Protein AF-A0A948B0Z5-F1 (afdb_monomer_lite)

Foldseek 3Di:
DDDDDDDDDDDDDDDDDDDDDDDDDDPDPPPPVVVVVVVCVVVVVVVVVVVVVVVVVVVVVVPDPDDDDDPPDPPDDDDDDDDDDPDDDDDDDDDDDDDDDDDDDDPPPPPDDPDPLQVQLVVLLVVLVVLVVVCVVPVPDLVSLVSSLVSLVSSLVSLVVCVVVDDPVPVSVVVNVVSVVSNVVSVVSNVDDPPVVVVPPPDDD

Radius of gyration: 39.95 Å; chains: 1; bounding box: 114×104×91 Å

Structure (mmCIF, N/CA/C/O backbone):
data_AF-A0A948B0Z5-F1
#
_entry.id   AF-A0A948B0Z5-F1
#
loop_
_atom_site.group_PDB
_atom_site.id
_atom_site.type_symbol
_atom_site.label_atom_id
_atom_site.label_alt_id
_atom_site.label_comp_id
_atom_site.label_asym_id
_atom_site.label_entity_id
_atom_site.label_seq_id
_atom_site.pdbx_PDB_ins_code
_atom_site.Cartn_x
_atom_site.Cartn_y
_atom_site.Cartn_z
_atom_site.occupancy
_atom_site.B_iso_or_equiv
_atom_site.auth_seq_id
_atom_site.auth_comp_id
_atom_site.auth_asym_id
_atom_site.auth_atom_id
_atom_site.pdbx_PDB_model_num
ATOM 1 N N . ARG A 1 1 ? -67.296 -59.999 51.168 1.00 43.38 1 ARG A N 1
ATOM 2 C CA . ARG A 1 1 ? -67.296 -60.049 49.680 1.00 43.38 1 ARG A CA 1
ATOM 3 C C . ARG A 1 1 ? -68.763 -60.090 49.253 1.00 43.38 1 ARG A C 1
ATOM 5 O O . ARG A 1 1 ? -69.439 -60.954 49.769 1.00 43.38 1 ARG A O 1
ATOM 12 N N . GLY A 1 2 ? -69.365 -59.225 48.447 1.00 50.41 2 GLY A N 1
ATOM 13 C CA . GLY A 1 2 ? -68.955 -58.037 47.707 1.00 50.41 2 GLY A CA 1
ATOM 14 C C . GLY A 1 2 ? -70.216 -57.197 47.413 1.00 50.41 2 GLY A C 1
ATOM 15 O O . GLY A 1 2 ? -71.333 -57.691 47.531 1.00 50.41 2 GLY A O 1
ATOM 16 N N . ARG A 1 3 ? -70.001 -55.910 47.129 1.00 41.66 3 ARG A N 1
ATOM 17 C CA . ARG A 1 3 ? -70.996 -54.844 46.913 1.00 41.66 3 ARG A CA 1
ATOM 18 C C . ARG A 1 3 ? -71.875 -55.057 45.665 1.00 41.66 3 ARG A C 1
ATOM 20 O O . ARG A 1 3 ? -71.429 -55.641 44.686 1.00 41.66 3 ARG A O 1
ATOM 27 N N . ALA A 1 4 ? -73.082 -54.488 45.734 1.00 51.12 4 ALA A N 1
ATOM 28 C CA . ALA A 1 4 ? -74.124 -54.376 44.705 1.00 51.12 4 ALA A CA 1
ATOM 29 C C . ALA A 1 4 ? -73.720 -53.594 43.436 1.00 51.12 4 ALA A C 1
ATOM 31 O O . ALA A 1 4 ? -72.755 -52.828 43.474 1.00 51.12 4 ALA A O 1
ATOM 32 N N . PRO A 1 5 ? -74.556 -53.632 42.380 1.00 62.19 5 PRO A N 1
ATOM 33 C CA . PRO A 1 5 ? -74.679 -52.523 41.444 1.00 62.19 5 PRO A CA 1
ATOM 34 C C . PRO A 1 5 ? -76.000 -51.749 41.612 1.00 62.19 5 PRO A C 1
ATOM 36 O O . PRO A 1 5 ? -77.102 -52.280 41.507 1.00 62.19 5 PRO A O 1
ATOM 39 N N . ILE A 1 6 ? -75.829 -50.450 41.853 1.00 57.06 6 ILE A N 1
ATOM 40 C CA . ILE A 1 6 ? -76.829 -49.380 41.833 1.00 57.06 6 ILE A CA 1
ATOM 41 C C . ILE A 1 6 ? -77.129 -49.026 40.369 1.00 57.06 6 ILE A C 1
ATOM 43 O O . ILE A 1 6 ? -76.210 -48.752 39.595 1.00 57.06 6 ILE A O 1
ATOM 47 N N . VAL A 1 7 ? -78.410 -49.004 39.998 1.00 59.16 7 VAL A N 1
ATOM 48 C CA . VAL A 1 7 ? -78.892 -48.608 38.666 1.00 59.16 7 VAL A CA 1
ATOM 49 C C . VAL A 1 7 ? -78.919 -47.076 38.565 1.00 59.16 7 VAL A C 1
ATOM 51 O O . VAL A 1 7 ? -79.548 -46.399 39.375 1.00 59.16 7 VAL A O 1
ATOM 54 N N . LYS A 1 8 ? -78.205 -46.521 37.576 1.00 52.78 8 LYS A N 1
ATOM 55 C CA . LYS A 1 8 ? -78.142 -45.082 37.258 1.00 52.78 8 LYS A CA 1
ATOM 56 C C . LYS A 1 8 ? -79.355 -44.655 36.423 1.00 52.78 8 LYS A C 1
ATOM 58 O O . LYS A 1 8 ? -79.566 -45.195 35.343 1.00 52.78 8 LYS A O 1
ATOM 63 N N . ALA A 1 9 ? -80.075 -43.629 36.878 1.00 62.06 9 ALA A N 1
ATOM 64 C CA . ALA A 1 9 ? -81.058 -42.893 36.081 1.00 62.06 9 ALA A CA 1
ATOM 65 C C . ALA A 1 9 ? -80.381 -41.786 35.232 1.00 62.06 9 ALA A C 1
ATOM 67 O O . ALA A 1 9 ? -79.357 -41.235 35.658 1.00 62.06 9 ALA A O 1
ATOM 68 N N . PRO A 1 10 ? -80.911 -41.449 34.041 1.00 61.06 10 PRO A N 1
ATOM 69 C CA . PRO A 1 10 ? -80.277 -40.508 33.120 1.00 61.06 10 PRO A CA 1
ATOM 70 C C . PRO A 1 10 ? -80.496 -39.033 33.501 1.00 61.06 10 PRO A C 1
ATOM 72 O O . PRO A 1 10 ? -81.602 -38.588 33.795 1.00 61.06 10 PRO A O 1
ATOM 75 N N . ARG A 1 11 ? -79.392 -38.275 33.457 1.00 51.31 11 ARG A N 1
ATOM 76 C CA . ARG A 1 11 ? -79.294 -36.814 33.603 1.00 51.31 11 ARG A CA 1
ATOM 77 C C . ARG A 1 11 ? -79.931 -36.098 32.411 1.00 51.31 11 ARG A C 1
ATOM 79 O O . ARG A 1 11 ? -79.540 -36.358 31.278 1.00 51.31 11 ARG A O 1
ATOM 86 N N . ILE A 1 12 ? -80.759 -35.093 32.683 1.00 44.91 12 ILE A N 1
ATOM 87 C CA . ILE A 1 12 ? -81.061 -34.010 31.741 1.00 44.91 12 ILE A CA 1
ATOM 88 C C . ILE A 1 12 ? -80.620 -32.715 32.423 1.00 44.91 12 ILE A C 1
ATOM 90 O O . ILE A 1 12 ? -81.182 -32.316 33.440 1.00 44.91 12 ILE A O 1
ATOM 94 N N . LEU A 1 13 ? -79.542 -32.117 31.913 1.00 51.75 13 LEU A N 1
ATOM 95 C CA . LEU A 1 13 ? -78.941 -30.891 32.433 1.00 51.75 13 LEU A CA 1
ATOM 96 C C . LEU A 1 13 ? -79.190 -29.778 31.413 1.00 51.75 13 LEU A C 1
ATOM 98 O O . LEU A 1 13 ? -78.736 -29.845 30.275 1.00 51.75 13 LEU A O 1
ATOM 102 N N . VAL A 1 14 ? -79.968 -28.793 31.849 1.00 48.38 14 VAL A N 1
ATOM 103 C CA . VAL A 1 14 ? -80.388 -27.603 31.108 1.00 48.38 14 VAL A CA 1
ATOM 104 C C . VAL A 1 14 ? -79.162 -26.769 30.724 1.00 48.38 14 VAL A C 1
ATOM 106 O O . VAL A 1 14 ? -78.431 -26.292 31.593 1.00 48.38 14 VAL A O 1
ATOM 109 N N . SER A 1 15 ? -78.930 -26.582 29.424 1.00 46.06 15 SER A N 1
ATOM 110 C CA . SER A 1 15 ? -77.891 -25.689 28.904 1.00 46.06 15 SER A CA 1
ATOM 111 C C . SER A 1 15 ? -78.347 -24.232 29.001 1.00 46.06 15 SER A C 1
ATOM 113 O O . SER A 1 15 ? -79.327 -23.828 28.380 1.00 46.06 15 SER A O 1
ATOM 115 N N . ARG A 1 16 ? -77.621 -23.433 29.787 1.00 50.19 16 ARG A N 1
ATOM 116 C CA . ARG A 1 16 ? -77.780 -21.978 29.896 1.00 50.19 16 ARG A CA 1
ATOM 117 C C . ARG A 1 16 ? -76.878 -21.304 28.847 1.00 50.19 16 ARG A C 1
ATOM 119 O O . ARG A 1 16 ? -75.685 -21.606 28.844 1.00 50.19 16 ARG A O 1
ATOM 126 N N . PRO A 1 17 ? -77.378 -20.413 27.973 1.00 57.47 17 PRO A N 1
ATOM 127 C CA . PRO A 1 17 ? -76.521 -19.704 27.027 1.00 57.47 17 PRO A CA 1
ATOM 128 C C . PRO A 1 17 ? -75.729 -18.599 27.741 1.00 57.47 17 PRO A C 1
ATOM 130 O O . PRO A 1 17 ? -76.299 -17.757 28.437 1.00 57.47 17 PRO A O 1
ATOM 133 N N . ALA A 1 18 ? -74.405 -18.621 27.578 1.00 54.91 18 ALA A N 1
ATOM 134 C CA . ALA A 1 18 ? -73.510 -17.553 28.001 1.00 54.91 18 ALA A CA 1
ATOM 135 C C . ALA A 1 18 ? -73.513 -16.421 26.958 1.00 54.91 18 ALA A C 1
ATOM 137 O O . ALA A 1 18 ? -73.449 -16.662 25.754 1.00 54.91 18 ALA A O 1
ATOM 138 N N . THR A 1 19 ? -73.597 -15.187 27.443 1.00 57.22 19 THR A N 1
ATOM 139 C CA . THR A 1 19 ? -73.499 -13.928 26.691 1.00 57.22 19 THR A CA 1
ATOM 140 C C . THR A 1 19 ? -72.197 -13.818 25.881 1.00 57.22 19 THR A C 1
ATOM 142 O O . THR A 1 19 ? -71.145 -14.210 26.392 1.00 57.22 19 THR A O 1
ATOM 145 N N . PRO A 1 20 ? -72.215 -13.229 24.668 1.00 58.97 20 PRO A N 1
ATOM 146 C CA . PRO A 1 20 ? -71.004 -13.026 23.882 1.00 58.97 20 PRO A CA 1
ATOM 147 C C . PRO A 1 20 ? -70.121 -11.933 24.502 1.00 58.97 20 PRO A C 1
ATOM 149 O O . PRO A 1 20 ? -70.550 -10.799 24.717 1.00 58.97 20 PRO A O 1
ATOM 152 N N . PHE A 1 21 ? -68.867 -12.288 24.776 1.00 49.94 21 PHE A N 1
ATOM 153 C CA . PHE A 1 21 ? -67.804 -11.350 25.123 1.00 49.94 21 PHE A CA 1
ATOM 154 C C . PHE A 1 21 ? -67.502 -10.446 23.921 1.00 49.94 21 PHE A C 1
ATOM 156 O O . PHE A 1 21 ? -67.077 -10.911 22.865 1.00 49.94 21 PHE A O 1
ATOM 163 N N . SER A 1 22 ? -67.699 -9.142 24.104 1.00 56.59 22 SER A N 1
ATOM 164 C CA . SER A 1 22 ? -67.228 -8.106 23.187 1.00 56.59 22 SER A CA 1
ATOM 165 C C . SER A 1 22 ? -65.705 -7.992 23.306 1.00 56.59 22 SER A C 1
ATOM 167 O O . SER A 1 22 ? -65.181 -7.499 24.306 1.00 56.59 22 SER A O 1
ATOM 169 N N . VAL A 1 23 ? -64.983 -8.503 22.307 1.00 56.84 23 VAL A N 1
ATOM 170 C CA . VAL A 1 23 ? -63.524 -8.375 22.205 1.00 56.84 23 VAL A CA 1
ATOM 171 C C . VAL A 1 23 ? -63.205 -7.049 21.521 1.00 56.84 23 VAL A C 1
ATOM 173 O O . VAL A 1 23 ? -63.492 -6.847 20.344 1.00 56.84 23 VAL A O 1
ATOM 176 N N . ARG A 1 24 ? -62.599 -6.130 22.275 1.00 52.28 24 ARG A N 1
ATOM 177 C CA . ARG A 1 24 ? -62.071 -4.857 21.771 1.00 52.28 24 ARG A CA 1
ATOM 178 C C . ARG A 1 24 ? -60.861 -5.146 20.862 1.00 52.28 24 ARG A C 1
ATOM 180 O O . ARG A 1 24 ? -59.951 -5.845 21.316 1.00 52.28 24 ARG A O 1
ATOM 187 N N . PRO A 1 25 ? -60.795 -4.631 19.621 1.00 53.62 25 PRO A N 1
ATOM 188 C CA . PRO A 1 25 ? -59.623 -4.824 18.776 1.00 53.62 25 PRO A CA 1
ATOM 189 C C . PRO A 1 25 ? -58.416 -4.097 19.384 1.00 53.62 25 PRO A C 1
ATOM 191 O O . PRO A 1 25 ? -58.447 -2.896 19.654 1.00 53.62 25 PRO A O 1
ATOM 194 N N . ARG A 1 26 ? -57.354 -4.865 19.632 1.00 52.50 26 ARG A N 1
ATOM 195 C CA . ARG A 1 26 ? -56.040 -4.397 20.079 1.00 52.50 26 ARG A CA 1
ATOM 196 C C . ARG A 1 26 ? -55.357 -3.697 18.893 1.00 52.50 26 ARG A C 1
ATOM 198 O O . ARG A 1 26 ? -55.238 -4.336 17.848 1.00 52.50 26 ARG A O 1
ATOM 205 N N . PRO A 1 27 ? -54.915 -2.430 18.999 1.00 53.25 27 PRO A N 1
ATOM 206 C CA . PRO A 1 27 ? -54.185 -1.790 17.911 1.00 53.25 27 PRO A CA 1
ATOM 207 C C . PRO A 1 27 ? -52.856 -2.521 17.694 1.00 53.25 27 PRO A C 1
ATOM 209 O O . PRO A 1 27 ? -52.086 -2.748 18.629 1.00 53.25 27 PRO A O 1
ATOM 212 N N . ALA A 1 28 ? -52.647 -2.949 16.452 1.00 50.81 28 ALA A N 1
ATOM 213 C CA . ALA A 1 28 ? -51.485 -3.694 16.008 1.00 50.81 28 ALA A CA 1
ATOM 214 C C . ALA A 1 28 ? -50.223 -2.824 16.084 1.00 50.81 28 ALA A C 1
ATOM 216 O O . ALA A 1 28 ? -50.128 -1.779 15.443 1.00 50.81 28 ALA A O 1
ATOM 217 N N . ALA A 1 29 ? -49.237 -3.300 16.840 1.00 51.84 29 ALA A N 1
ATOM 218 C CA . ALA A 1 29 ? -47.870 -2.792 16.890 1.00 51.84 29 ALA A CA 1
ATOM 219 C C . ALA A 1 29 ? -47.098 -3.165 15.605 1.00 51.84 29 ALA A C 1
ATOM 221 O O . ALA A 1 29 ? -46.117 -3.899 15.645 1.00 51.84 29 ALA A O 1
ATOM 222 N N . ALA A 1 30 ? -47.583 -2.710 14.447 1.00 51.53 30 ALA A N 1
ATOM 223 C CA . ALA A 1 30 ? -47.036 -3.041 13.127 1.00 51.53 30 ALA A CA 1
ATOM 224 C C . ALA A 1 30 ? -46.419 -1.827 12.402 1.00 51.53 30 ALA A C 1
ATOM 226 O O . ALA A 1 30 ? -46.273 -1.846 11.185 1.00 51.53 30 ALA A O 1
ATOM 227 N N . SER A 1 31 ? -46.069 -0.754 13.120 1.00 54.62 31 SER A N 1
ATOM 228 C CA . SER A 1 31 ? -45.596 0.501 12.507 1.00 54.62 31 SER A CA 1
ATOM 229 C C . SER A 1 31 ? -44.149 0.886 12.823 1.00 54.62 31 SER A C 1
ATOM 231 O O . SER A 1 31 ? -43.668 1.881 12.285 1.00 54.62 31 SER A O 1
ATOM 233 N N . GLU A 1 32 ? -43.430 0.143 13.666 1.00 50.78 32 GLU A N 1
ATOM 234 C CA . GLU A 1 32 ? -42.054 0.527 14.030 1.00 50.78 32 GLU A CA 1
ATOM 235 C C . GLU A 1 32 ? -41.003 0.040 13.028 1.00 50.78 32 GLU A C 1
ATOM 237 O O . GLU A 1 32 ? -40.051 0.766 12.738 1.00 50.78 32 GLU A O 1
ATOM 242 N N . LEU A 1 33 ? -41.217 -1.119 12.394 1.00 53.06 33 LEU A N 1
ATOM 243 C CA . LEU A 1 33 ? -40.265 -1.648 11.413 1.00 53.06 33 LEU A CA 1
ATOM 244 C C . LEU A 1 33 ? -40.172 -0.754 10.162 1.00 53.06 33 LEU A C 1
ATOM 246 O O . LEU A 1 33 ? -39.083 -0.500 9.658 1.00 53.06 33 LEU A O 1
ATOM 250 N N . GLY A 1 34 ? -41.302 -0.210 9.693 1.00 49.28 34 GLY A N 1
ATOM 251 C CA . GLY A 1 34 ? -41.336 0.668 8.515 1.00 49.28 34 GLY A CA 1
ATOM 252 C C . GLY A 1 34 ? -40.629 2.013 8.723 1.00 49.28 34 GLY A C 1
ATOM 253 O O . GLY A 1 34 ? -40.029 2.547 7.791 1.00 49.28 34 GLY A O 1
ATOM 254 N N . ARG A 1 35 ? -40.629 2.545 9.954 1.00 53.81 35 ARG A N 1
ATOM 255 C CA . ARG A 1 35 ? -39.911 3.787 10.287 1.00 53.81 35 ARG A CA 1
ATOM 256 C C . ARG A 1 35 ? -38.400 3.581 10.334 1.00 53.81 35 ARG A C 1
ATOM 258 O O . ARG A 1 35 ? -37.678 4.428 9.809 1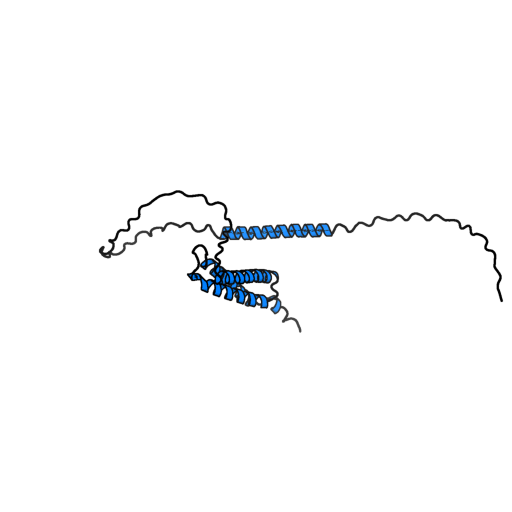.00 53.81 35 ARG A O 1
ATOM 265 N N . ALA A 1 36 ? -37.931 2.452 10.867 1.00 54.22 36 ALA A N 1
ATOM 266 C CA . ALA A 1 36 ? -36.506 2.132 10.904 1.00 54.22 36 ALA A CA 1
ATOM 267 C C . ALA A 1 36 ? -35.906 2.049 9.489 1.00 54.22 36 ALA A C 1
ATOM 269 O O . ALA A 1 36 ? -34.918 2.722 9.208 1.00 54.22 36 ALA A O 1
ATOM 270 N N . PHE A 1 37 ? -36.550 1.333 8.559 1.00 54.47 37 PHE A N 1
ATOM 271 C CA . PHE A 1 37 ? -36.064 1.247 7.173 1.00 54.47 37 PHE A CA 1
ATOM 272 C C . PHE A 1 37 ? -36.052 2.604 6.453 1.00 54.47 37 PHE A C 1
ATOM 274 O O . PHE A 1 37 ? -35.121 2.887 5.700 1.00 54.47 37 PHE A O 1
ATOM 281 N N . SER A 1 38 ? -37.027 3.481 6.723 1.00 58.19 38 SER A N 1
ATOM 282 C CA . SER A 1 38 ? -37.042 4.829 6.136 1.00 58.19 38 SER A CA 1
ATOM 283 C C . SER A 1 38 ? -35.893 5.711 6.642 1.00 58.19 38 SER A C 1
ATOM 285 O O . SER A 1 38 ? -35.275 6.424 5.854 1.00 58.19 38 SER A O 1
ATOM 287 N N . ALA A 1 39 ? -35.543 5.610 7.929 1.00 60.44 39 ALA A N 1
ATOM 288 C CA . ALA A 1 39 ? -34.434 6.358 8.513 1.00 60.44 39 ALA A CA 1
ATOM 289 C C . ALA A 1 39 ? -33.078 5.900 7.948 1.00 60.44 39 ALA A C 1
ATOM 291 O O . ALA A 1 39 ? -32.232 6.739 7.642 1.00 60.44 39 ALA A O 1
ATOM 292 N N . PHE A 1 40 ? -32.893 4.592 7.728 1.00 61.69 40 PHE A N 1
ATOM 293 C CA . PHE A 1 40 ? -31.675 4.058 7.107 1.00 61.69 40 PHE A CA 1
ATOM 294 C C . PHE A 1 40 ? -31.526 4.469 5.638 1.00 61.69 40 PHE A C 1
ATOM 296 O O . PHE A 1 40 ? -30.417 4.780 5.210 1.00 61.69 40 PHE A O 1
ATOM 303 N N . LEU A 1 41 ? -32.621 4.538 4.872 1.00 71.50 41 LEU A N 1
ATOM 304 C CA . LEU A 1 41 ? -32.573 5.023 3.488 1.00 71.50 41 LEU A CA 1
ATOM 305 C C . LEU A 1 41 ? -32.231 6.517 3.409 1.00 71.50 41 LEU A C 1
ATOM 307 O O . LEU A 1 41 ? -31.421 6.915 2.571 1.00 71.50 41 LEU A O 1
ATOM 311 N N . ILE A 1 42 ? -32.792 7.341 4.298 1.00 71.69 42 ILE A N 1
ATOM 312 C CA . ILE A 1 42 ? -32.490 8.780 4.353 1.00 71.69 42 ILE A CA 1
ATOM 313 C C . ILE A 1 42 ? -31.038 9.016 4.794 1.00 71.69 42 ILE A C 1
ATOM 315 O O . ILE A 1 42 ? -30.327 9.813 4.186 1.00 71.69 42 ILE A O 1
ATOM 319 N N . LEU A 1 43 ? -30.552 8.292 5.805 1.00 77.50 43 LEU A N 1
ATOM 320 C CA . LEU A 1 43 ? -29.167 8.432 6.258 1.00 77.50 43 LEU A CA 1
ATOM 321 C C . LEU A 1 43 ? -28.167 7.909 5.214 1.00 77.50 43 LEU A C 1
ATOM 323 O O . LEU A 1 43 ? -27.148 8.552 4.957 1.00 77.50 43 LEU A O 1
ATOM 327 N N . GLY A 1 44 ? -28.475 6.788 4.557 1.00 74.62 44 GLY A N 1
ATOM 328 C CA . GLY A 1 44 ? -27.655 6.233 3.479 1.00 74.62 44 GLY A CA 1
ATOM 329 C C . GLY A 1 44 ? -27.552 7.174 2.277 1.00 74.62 44 GLY A C 1
ATOM 330 O O . GLY A 1 44 ? -26.454 7.419 1.779 1.00 74.62 44 GLY A O 1
ATOM 331 N N . THR A 1 45 ? -28.668 7.775 1.854 1.00 79.06 45 THR A N 1
ATOM 332 C CA . THR A 1 45 ? -28.673 8.756 0.754 1.00 79.06 45 THR A CA 1
AT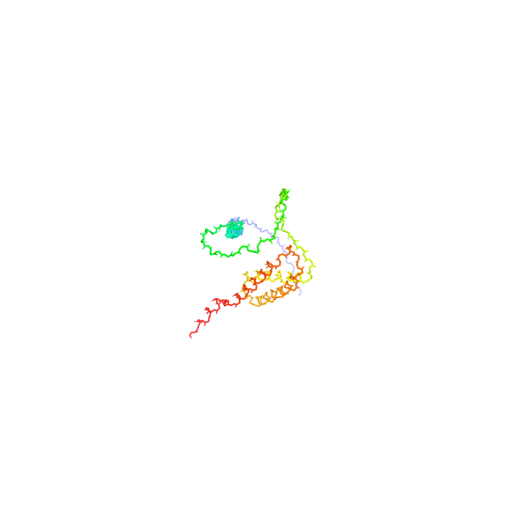OM 333 C C . THR A 1 45 ? -27.931 10.041 1.109 1.00 79.06 45 THR A C 1
ATOM 335 O O . THR A 1 45 ? -27.149 10.524 0.292 1.00 79.06 45 THR A O 1
ATOM 338 N N . LEU A 1 46 ? -28.079 10.562 2.331 1.00 80.00 46 LEU A N 1
ATOM 339 C CA . LEU A 1 46 ? -27.307 11.726 2.783 1.00 80.00 46 LEU A CA 1
ATOM 340 C C . LEU A 1 46 ? -25.799 11.447 2.813 1.00 80.00 46 LEU A C 1
ATOM 342 O O . LEU A 1 46 ? -25.007 12.297 2.410 1.00 80.00 46 LEU A O 1
ATOM 346 N N . THR A 1 47 ? -25.397 10.243 3.225 1.00 81.00 47 THR A N 1
ATOM 347 C CA . THR A 1 47 ? -23.981 9.845 3.269 1.00 81.00 47 THR A CA 1
ATOM 348 C C . THR A 1 47 ? -23.402 9.697 1.862 1.00 81.00 47 THR A C 1
ATOM 350 O O . THR A 1 47 ? -22.303 10.179 1.593 1.00 81.00 47 THR A O 1
ATOM 353 N N . ALA A 1 48 ? -24.162 9.106 0.934 1.00 82.50 48 ALA A N 1
ATOM 354 C CA . ALA A 1 48 ? -23.768 9.001 -0.470 1.00 82.50 48 ALA A CA 1
ATOM 355 C C . ALA A 1 48 ? -23.619 10.382 -1.134 1.00 82.50 48 ALA A C 1
ATOM 357 O O . ALA A 1 48 ? -22.653 10.610 -1.861 1.00 82.50 48 ALA A O 1
ATOM 358 N N . LEU A 1 49 ? -24.522 11.327 -0.844 1.00 85.56 49 LEU A N 1
ATOM 359 C CA . LEU A 1 49 ? -24.429 12.704 -1.340 1.00 85.56 49 LEU A CA 1
ATOM 360 C C . LEU A 1 49 ? -23.239 13.459 -0.738 1.00 85.56 49 LEU A C 1
ATOM 362 O O . LEU A 1 49 ? -22.535 14.156 -1.465 1.00 85.56 49 LEU A O 1
ATOM 366 N N . ALA A 1 50 ? -22.974 13.294 0.560 1.00 84.12 50 ALA A N 1
ATOM 367 C CA . ALA A 1 50 ? -21.801 13.882 1.203 1.00 84.12 50 ALA A CA 1
ATOM 368 C C . ALA A 1 50 ? -20.500 13.335 0.595 1.00 84.12 50 ALA A C 1
ATOM 370 O O . ALA A 1 50 ? -19.597 14.105 0.272 1.00 84.12 50 ALA A O 1
ATOM 371 N N . TYR A 1 51 ? -20.427 12.022 0.362 1.00 86.19 51 TYR A N 1
ATOM 372 C CA . TYR A 1 51 ? -19.269 11.387 -0.265 1.00 86.19 51 TYR A CA 1
ATOM 373 C C . TYR A 1 51 ? -19.074 11.847 -1.716 1.00 86.19 51 TYR A C 1
ATOM 375 O O . TYR A 1 51 ? -17.967 12.226 -2.098 1.00 86.19 51 TYR A O 1
ATOM 383 N N . ALA A 1 52 ? -20.149 11.906 -2.509 1.00 77.50 52 ALA A N 1
ATOM 384 C CA . ALA A 1 52 ? -20.109 12.427 -3.874 1.00 77.50 52 ALA A CA 1
ATOM 385 C C . ALA A 1 52 ? -19.688 13.906 -3.913 1.00 77.50 52 ALA A C 1
ATOM 387 O O . ALA A 1 52 ? -18.898 14.296 -4.770 1.00 77.50 52 ALA A O 1
ATOM 388 N N . GLY A 1 53 ? -20.155 14.719 -2.961 1.00 80.25 53 GLY A N 1
ATOM 389 C CA . GLY A 1 53 ? -19.758 16.119 -2.819 1.00 80.25 53 GLY A CA 1
ATOM 390 C C . GLY A 1 53 ? -18.277 16.284 -2.476 1.00 80.25 53 GLY A C 1
ATOM 391 O O . GLY A 1 53 ? -17.600 17.102 -3.093 1.00 80.25 53 GLY A O 1
ATOM 392 N N . ILE A 1 54 ? -17.750 15.475 -1.550 1.00 81.00 54 ILE A N 1
ATOM 393 C CA . ILE A 1 54 ? -16.324 15.475 -1.182 1.00 81.00 54 ILE A CA 1
ATOM 394 C C . ILE A 1 54 ? -15.460 15.026 -2.364 1.00 81.00 54 ILE A C 1
ATOM 396 O O . ILE A 1 54 ? -14.444 15.657 -2.654 1.00 81.00 54 ILE A O 1
ATOM 400 N N . TRP A 1 55 ? -15.876 13.981 -3.081 1.00 82.25 55 TRP A N 1
ATOM 401 C CA . TRP A 1 55 ? -15.167 13.482 -4.259 1.00 82.25 55 TRP A CA 1
ATOM 402 C C . TRP A 1 55 ? -15.156 14.508 -5.396 1.00 82.25 55 TRP A C 1
ATOM 404 O O . TRP A 1 55 ? -14.105 14.798 -5.972 1.00 82.25 55 TRP A O 1
ATOM 414 N N . LEU A 1 56 ? -16.305 15.130 -5.673 1.00 76.88 56 LEU A N 1
ATOM 415 C CA . LEU A 1 56 ? -16.413 16.186 -6.671 1.00 76.88 56 LEU A CA 1
ATOM 416 C C . LEU A 1 56 ? -15.550 17.387 -6.262 1.00 76.88 56 LEU A C 1
ATOM 418 O O . LEU A 1 56 ? -14.746 17.858 -7.059 1.00 76.88 56 LEU A O 1
ATOM 422 N N . HIS A 1 57 ? -15.622 17.837 -5.009 1.00 73.12 57 HIS A N 1
ATOM 423 C CA . HIS A 1 57 ? -14.815 18.950 -4.509 1.00 73.12 57 HIS A CA 1
ATOM 424 C C . HIS A 1 57 ? -13.303 18.664 -4.567 1.00 73.12 57 HIS A C 1
ATOM 426 O O . HIS A 1 57 ? -12.528 19.549 -4.930 1.00 73.12 57 HIS A O 1
ATOM 432 N N . ALA A 1 58 ? -12.867 17.433 -4.282 1.00 69.69 58 ALA A N 1
ATOM 433 C CA . ALA A 1 58 ? -11.477 17.015 -4.466 1.00 69.69 58 ALA A CA 1
ATOM 434 C C . ALA A 1 58 ? -11.057 17.066 -5.945 1.00 69.69 58 ALA A C 1
ATOM 436 O O . ALA A 1 58 ? -9.963 17.536 -6.254 1.00 69.69 58 ALA A O 1
ATOM 437 N N . ARG A 1 59 ? -11.947 16.674 -6.865 1.00 70.38 59 ARG A N 1
ATOM 438 C CA . ARG A 1 59 ? -11.715 16.768 -8.313 1.00 70.38 59 ARG A CA 1
ATOM 439 C C . ARG A 1 59 ? -11.619 18.214 -8.812 1.00 70.38 59 ARG A C 1
ATOM 441 O O . ARG A 1 59 ? -10.789 18.482 -9.670 1.00 70.38 59 ARG A O 1
ATOM 448 N N . TRP A 1 60 ? -12.405 19.146 -8.268 1.00 71.75 60 TRP A N 1
ATOM 449 C CA . TRP A 1 60 ? -12.303 20.575 -8.615 1.00 71.75 60 TRP A CA 1
ATOM 450 C C . TRP A 1 60 ? -11.078 21.256 -7.985 1.00 71.75 60 TRP A C 1
ATOM 452 O O . TRP A 1 60 ? -10.482 22.129 -8.610 1.00 71.75 60 TRP A O 1
ATOM 462 N N . ARG A 1 61 ? -10.655 20.849 -6.777 1.00 68.75 61 ARG A N 1
ATO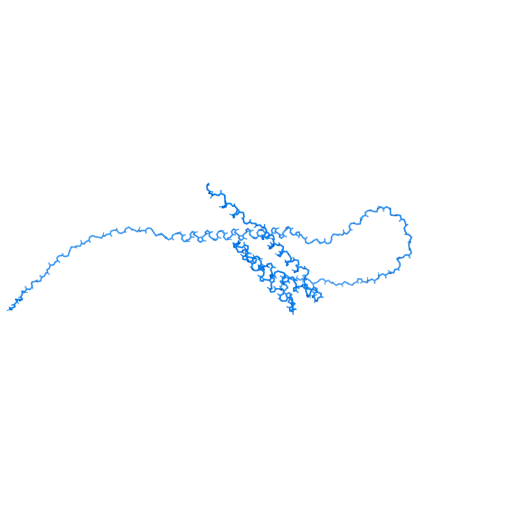M 463 C CA . ARG A 1 61 ? -9.422 21.355 -6.139 1.00 68.75 61 ARG A CA 1
ATOM 464 C C . ARG A 1 61 ? -8.132 20.815 -6.743 1.00 68.75 61 ARG A C 1
ATOM 466 O O . ARG A 1 61 ? -7.093 21.433 -6.539 1.00 68.75 61 ARG A O 1
ATOM 473 N N . ALA A 1 62 ? -8.188 19.706 -7.474 1.00 58.00 62 ALA A N 1
ATOM 474 C CA . ALA A 1 62 ? -7.030 19.167 -8.179 1.00 58.00 62 ALA A CA 1
ATOM 475 C C . ALA A 1 62 ? -6.541 20.073 -9.326 1.00 58.00 62 ALA A C 1
ATOM 477 O O . ALA A 1 62 ? -5.482 19.800 -9.880 1.00 58.00 62 ALA A O 1
ATOM 478 N N . GLY A 1 63 ? -7.272 21.151 -9.645 1.00 47.97 63 GLY A N 1
ATOM 479 C CA . GLY A 1 63 ? -6.961 22.047 -10.752 1.00 47.97 63 GLY A CA 1
ATOM 480 C C . GLY A 1 63 ? -7.117 21.347 -12.109 1.00 47.97 63 GLY A C 1
ATOM 481 O O . GLY A 1 63 ? -7.060 20.118 -12.202 1.00 47.97 63 GLY A O 1
ATOM 482 N N . PRO A 1 64 ? -7.355 22.087 -13.201 1.00 55.41 64 PRO A N 1
ATOM 483 C CA . PRO A 1 64 ? -7.017 21.547 -14.511 1.00 55.41 64 PRO A CA 1
ATOM 484 C C . PRO A 1 64 ? -5.519 21.186 -14.493 1.00 55.41 64 PRO A C 1
ATOM 486 O O . PRO A 1 64 ? -4.744 21.950 -13.912 1.00 55.41 64 PRO A O 1
ATOM 489 N N . PRO A 1 65 ? -5.090 20.050 -15.078 1.00 54.28 65 PRO A N 1
ATOM 490 C CA . PRO A 1 65 ? -3.666 19.833 -15.299 1.00 54.28 65 PRO A CA 1
ATOM 491 C C . PRO A 1 65 ? -3.161 21.050 -16.070 1.00 54.28 65 PRO A C 1
ATOM 493 O O . PRO A 1 65 ? -3.765 21.405 -17.084 1.00 54.28 65 PRO A O 1
ATOM 496 N N . GLU A 1 66 ? -2.151 21.733 -15.529 1.00 48.25 66 GLU A N 1
ATOM 497 C CA . GLU A 1 66 ? -1.517 22.880 -16.171 1.00 48.25 66 GLU A CA 1
ATOM 498 C C . GLU A 1 66 ? -1.176 22.488 -17.607 1.00 48.25 66 GLU A C 1
ATOM 500 O O . GLU A 1 66 ? -0.253 21.722 -17.873 1.00 48.25 66 GLU A O 1
ATOM 505 N N . ALA A 1 67 ? -1.993 22.982 -18.534 1.00 48.06 67 ALA A N 1
ATOM 506 C CA . ALA A 1 67 ? -1.581 23.172 -19.899 1.00 48.06 67 ALA A CA 1
ATOM 507 C C . ALA A 1 67 ? -0.382 24.115 -19.832 1.00 48.06 67 ALA A C 1
ATOM 509 O O . ALA A 1 67 ? -0.492 25.176 -19.212 1.00 48.06 67 ALA A O 1
ATOM 510 N N . ASP A 1 68 ? 0.730 23.680 -20.424 1.00 50.59 68 ASP A N 1
ATOM 511 C CA . ASP A 1 68 ? 1.936 24.461 -20.677 1.00 50.59 68 ASP A CA 1
ATOM 512 C C . ASP A 1 68 ? 1.605 25.947 -20.834 1.00 50.59 68 ASP A C 1
ATOM 514 O O . ASP A 1 68 ? 1.092 26.392 -21.867 1.00 50.59 68 ASP A O 1
ATOM 518 N N . MET A 1 69 ? 1.877 26.725 -19.786 1.00 43.16 69 MET A N 1
ATOM 519 C CA . MET A 1 69 ? 1.923 28.164 -19.942 1.00 43.16 69 MET A CA 1
ATOM 520 C C . MET A 1 69 ? 3.215 28.501 -20.691 1.00 43.16 69 MET A C 1
ATOM 522 O O . MET A 1 69 ? 4.288 28.026 -20.307 1.00 43.16 69 MET A O 1
ATOM 526 N N . PRO A 1 70 ? 3.134 29.315 -21.756 1.00 47.59 70 PRO A N 1
ATOM 527 C CA . PRO A 1 70 ? 4.298 29.735 -22.514 1.00 47.59 70 PRO A CA 1
ATOM 528 C C . PRO A 1 70 ? 5.290 30.428 -21.582 1.00 47.59 70 PRO A C 1
ATOM 530 O O . PRO A 1 70 ? 4.903 31.239 -20.738 1.00 47.59 70 PRO A O 1
ATOM 533 N N . HIS A 1 71 ? 6.577 30.124 -21.756 1.00 49.19 71 HIS A N 1
ATOM 534 C CA . HIS A 1 71 ? 7.660 30.955 -21.249 1.00 49.19 71 HIS A CA 1
ATOM 535 C C . HIS A 1 71 ? 7.388 32.414 -21.635 1.00 49.19 71 HIS A C 1
ATOM 537 O O . HIS A 1 71 ? 7.560 32.808 -22.787 1.00 49.19 71 HIS A O 1
ATOM 543 N N . ALA A 1 72 ? 6.953 33.213 -20.661 1.00 48.03 72 ALA A N 1
ATOM 544 C CA . ALA A 1 72 ? 7.054 34.653 -20.744 1.00 48.03 72 ALA A CA 1
ATOM 545 C C . ALA A 1 72 ? 8.549 34.982 -20.722 1.00 48.03 72 ALA A C 1
ATOM 547 O O . ALA A 1 72 ? 9.219 34.865 -19.695 1.00 48.03 72 ALA A O 1
ATOM 548 N N . GLU A 1 73 ? 9.056 35.312 -21.902 1.00 54.00 73 GLU A N 1
ATOM 549 C CA . GLU A 1 73 ? 10.351 35.925 -22.148 1.00 54.00 73 GLU 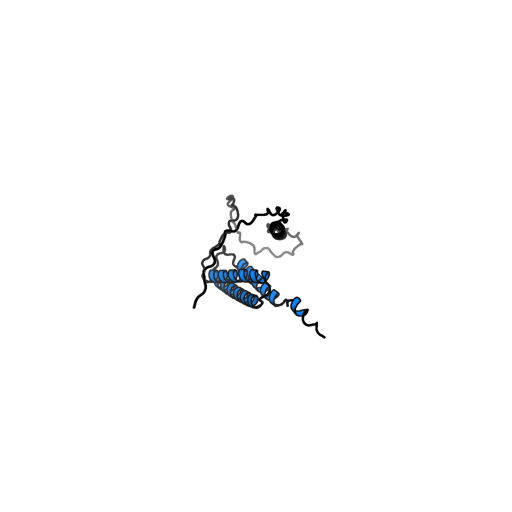A CA 1
ATOM 550 C C . GLU A 1 73 ? 10.615 37.019 -21.093 1.00 54.00 73 GLU A C 1
ATOM 552 O O . GLU A 1 73 ? 9.861 37.996 -21.021 1.00 54.00 73 GLU A O 1
ATOM 557 N N . PRO A 1 74 ? 11.627 36.872 -20.216 1.00 50.81 74 PRO A N 1
ATOM 558 C CA . PRO A 1 74 ? 11.985 37.944 -19.308 1.00 50.81 74 PRO A CA 1
ATOM 559 C C . PRO A 1 74 ? 12.513 39.108 -20.142 1.00 50.81 74 PRO A C 1
ATOM 561 O O . PRO A 1 74 ? 13.501 38.978 -20.865 1.00 50.81 74 PRO A O 1
ATOM 564 N N . ALA A 1 75 ? 11.828 40.245 -20.022 1.00 52.47 75 ALA A N 1
ATOM 565 C CA . ALA A 1 75 ? 12.243 41.522 -20.570 1.00 52.47 75 ALA A CA 1
ATOM 566 C C . ALA A 1 75 ? 13.750 41.740 -20.359 1.00 52.47 75 ALA A C 1
ATOM 568 O O . ALA A 1 75 ? 14.271 41.626 -19.246 1.00 52.47 75 ALA A O 1
ATOM 569 N N . ALA A 1 76 ? 14.421 42.039 -21.467 1.00 47.66 76 ALA A N 1
ATOM 570 C CA . ALA A 1 76 ? 15.844 42.280 -21.576 1.00 47.66 76 ALA A CA 1
ATOM 571 C C . ALA A 1 76 ? 16.381 43.205 -20.470 1.00 47.66 76 ALA A C 1
ATOM 573 O O . ALA A 1 76 ? 16.071 44.395 -20.417 1.00 47.66 76 ALA A O 1
ATOM 574 N N . LEU A 1 77 ? 17.270 42.662 -19.640 1.00 58.25 77 LEU A N 1
ATOM 575 C CA . LEU A 1 77 ? 18.327 43.440 -19.003 1.00 58.25 77 LEU A CA 1
ATOM 576 C C . LEU A 1 77 ? 19.580 43.325 -19.886 1.00 58.25 77 LEU A C 1
ATOM 578 O O . LEU A 1 77 ? 19.854 42.237 -20.399 1.00 58.25 77 LEU A O 1
ATOM 582 N N . PRO A 1 78 ? 20.342 44.411 -20.097 1.00 46.19 78 PRO A N 1
ATOM 583 C CA . PRO A 1 78 ? 21.506 44.396 -20.976 1.00 46.19 78 PRO A CA 1
ATOM 584 C C . PRO A 1 78 ? 22.578 43.453 -20.411 1.00 46.19 78 PRO A C 1
ATOM 586 O O . PRO A 1 78 ? 23.195 43.747 -19.388 1.00 46.19 78 PRO A O 1
ATOM 589 N N . GLN A 1 79 ? 22.791 42.309 -21.068 1.00 53.44 79 GLN A N 1
ATOM 590 C CA . GLN A 1 79 ? 23.915 41.427 -20.760 1.00 53.44 79 GLN A CA 1
ATOM 591 C C . GLN A 1 79 ? 25.210 41.977 -21.386 1.00 53.44 79 GLN A C 1
ATOM 593 O O . GLN A 1 79 ? 25.192 42.428 -22.535 1.00 53.44 79 GLN A O 1
ATOM 598 N N . PRO A 1 80 ? 26.342 41.941 -20.659 1.00 52.81 80 PRO A N 1
ATOM 599 C CA . PRO A 1 80 ? 27.651 42.274 -21.205 1.00 52.81 80 PRO A CA 1
ATOM 600 C C . PRO A 1 80 ? 28.069 41.246 -22.266 1.00 52.81 80 PRO A C 1
ATOM 602 O O . PRO A 1 80 ? 27.865 40.044 -22.106 1.00 52.81 80 PRO A O 1
ATOM 605 N N . GLN A 1 81 ? 28.646 41.742 -23.361 1.00 47.41 81 GLN A N 1
ATOM 606 C CA . GLN A 1 81 ? 29.023 40.964 -24.539 1.00 47.41 81 GLN A CA 1
ATOM 607 C C . GLN A 1 81 ? 30.027 39.853 -24.205 1.00 47.41 81 GLN A C 1
ATOM 609 O O . GLN A 1 81 ? 31.134 40.130 -23.743 1.00 47.41 81 GLN A O 1
ATOM 614 N N . ILE A 1 82 ? 29.659 38.606 -24.505 1.00 51.59 82 ILE A N 1
ATOM 615 C CA . ILE A 1 82 ? 30.585 37.470 -24.564 1.00 51.59 82 ILE A CA 1
ATOM 616 C C . ILE A 1 82 ? 30.739 37.087 -26.054 1.00 51.59 82 ILE A C 1
ATOM 618 O O . ILE A 1 82 ? 29.717 36.895 -26.713 1.00 51.59 82 ILE A O 1
ATOM 622 N N . PRO A 1 83 ? 31.970 37.021 -26.606 1.00 45.34 83 PRO A N 1
ATOM 623 C CA . PRO A 1 83 ? 32.231 36.854 -28.045 1.00 45.34 83 PRO A CA 1
ATOM 624 C C . PRO A 1 83 ? 31.623 35.606 -28.725 1.00 45.34 83 PRO A C 1
ATOM 626 O O . PRO A 1 83 ? 31.608 34.508 -28.171 1.00 45.34 83 PRO A O 1
ATOM 629 N N . GLU A 1 84 ? 31.182 35.801 -29.975 1.00 54.44 84 GLU A N 1
ATOM 630 C CA . GLU A 1 84 ? 30.333 34.955 -30.842 1.00 54.44 84 GLU A CA 1
ATOM 631 C C . GLU A 1 84 ? 30.946 33.666 -31.455 1.00 54.44 84 GLU A C 1
ATOM 633 O O . GLU A 1 84 ? 30.485 33.198 -32.495 1.00 54.44 84 GLU A O 1
ATOM 638 N N . GLU A 1 85 ? 31.959 33.022 -30.876 1.00 51.69 85 GLU A N 1
ATOM 639 C CA . GLU A 1 85 ? 32.698 31.974 -31.621 1.00 51.69 85 GLU A CA 1
ATOM 640 C C . GLU A 1 85 ? 32.288 30.501 -31.401 1.00 51.69 85 GLU A C 1
ATOM 642 O O . GLU A 1 85 ? 33.007 29.601 -31.828 1.00 51.69 85 GLU A O 1
ATOM 647 N N . SER A 1 86 ? 31.137 30.171 -30.795 1.00 50.97 86 SER A N 1
ATOM 648 C CA . SER A 1 86 ? 30.830 28.746 -30.498 1.00 50.97 86 SER A CA 1
ATOM 649 C C . SER A 1 86 ? 29.402 28.232 -30.699 1.00 50.97 86 SER A C 1
ATOM 651 O O . SER A 1 86 ? 29.055 27.172 -30.186 1.00 50.97 86 SER A O 1
ATOM 653 N N . ARG A 1 87 ? 28.562 28.885 -31.512 1.00 45.84 87 ARG A N 1
ATOM 654 C CA . ARG A 1 87 ? 27.260 28.302 -31.910 1.00 45.84 87 ARG A CA 1
ATOM 655 C C . ARG A 1 87 ? 27.071 28.224 -33.420 1.00 45.84 87 ARG A C 1
ATOM 657 O O . ARG A 1 87 ? 26.111 28.733 -33.983 1.00 45.84 87 ARG A O 1
ATOM 664 N N . LYS A 1 88 ? 27.970 27.498 -34.082 1.00 43.94 88 LYS A N 1
ATOM 665 C CA . LYS A 1 88 ? 27.634 26.784 -35.317 1.00 43.94 88 LYS A CA 1
ATOM 666 C C . LYS A 1 88 ? 27.603 25.301 -34.987 1.00 43.94 88 LYS A C 1
ATOM 668 O O . LYS A 1 88 ? 28.659 24.717 -34.819 1.00 43.94 88 LYS A O 1
ATOM 673 N N . ILE A 1 89 ? 26.410 24.725 -34.890 1.00 45.12 89 ILE A N 1
ATOM 674 C CA . ILE A 1 89 ? 26.003 23.524 -35.630 1.00 45.12 89 ILE A CA 1
ATOM 675 C C . ILE A 1 89 ? 24.472 23.508 -35.605 1.00 45.12 89 ILE A C 1
ATOM 677 O O . ILE A 1 89 ? 23.825 23.559 -34.564 1.00 45.12 89 ILE A O 1
ATOM 681 N N . SER A 1 90 ? 23.943 23.555 -36.819 1.00 40.97 90 SER A N 1
ATOM 682 C CA . SER A 1 90 ? 22.548 23.667 -37.210 1.00 40.97 90 SER A CA 1
ATOM 683 C C . SER A 1 90 ? 21.821 22.344 -36.970 1.00 40.97 90 SER A C 1
ATOM 685 O O . SER A 1 90 ? 22.271 21.306 -37.450 1.00 40.97 90 SER A O 1
ATOM 687 N N . PHE A 1 91 ? 20.692 22.389 -36.263 1.00 37.19 91 PHE A N 1
ATOM 688 C CA . PHE A 1 91 ? 19.697 21.321 -36.276 1.00 37.19 91 PHE A CA 1
ATOM 689 C C . PHE A 1 91 ? 18.552 21.758 -37.192 1.00 37.19 91 PHE A C 1
ATOM 691 O O . PHE A 1 91 ? 17.931 22.798 -36.972 1.00 37.19 91 PHE A O 1
ATOM 698 N N . ARG A 1 92 ? 18.337 20.992 -38.261 1.00 47.19 92 ARG A N 1
ATOM 699 C CA . ARG A 1 92 ? 17.243 21.134 -39.221 1.00 47.19 92 ARG A CA 1
ATOM 700 C C . ARG A 1 92 ? 16.368 19.897 -39.065 1.00 47.19 92 ARG A C 1
ATOM 702 O O . ARG A 1 92 ? 16.788 18.828 -39.491 1.00 47.19 92 ARG A O 1
ATOM 709 N N . GLU A 1 93 ? 15.174 20.062 -38.508 1.00 46.31 93 GLU A N 1
ATOM 710 C CA . GLU A 1 93 ? 14.134 19.028 -38.484 1.00 46.31 93 GLU A CA 1
ATOM 711 C C . GLU A 1 93 ? 12.913 19.553 -39.257 1.00 46.31 93 GLU A C 1
ATOM 713 O O . GLU A 1 93 ? 12.434 20.644 -38.939 1.00 46.31 93 GLU A O 1
ATOM 718 N N . PRO A 1 94 ? 12.458 18.876 -40.327 1.00 50.72 94 PRO A N 1
ATOM 719 C CA . PRO A 1 94 ? 11.252 19.267 -41.049 1.00 50.72 94 PRO A CA 1
ATOM 720 C C . PRO A 1 94 ? 9.990 18.873 -40.271 1.00 50.72 94 PRO A C 1
ATOM 722 O O . PRO A 1 94 ? 9.878 17.743 -39.803 1.00 50.72 94 PRO A O 1
ATOM 725 N N . GLU A 1 95 ? 9.025 19.792 -40.202 1.00 51.22 95 GLU A N 1
ATOM 726 C CA . GLU A 1 95 ? 7.622 19.497 -39.898 1.00 51.22 95 GLU A CA 1
ATOM 727 C C . GLU A 1 95 ? 7.063 18.454 -40.878 1.00 51.22 95 GLU A C 1
ATOM 729 O O . GLU A 1 95 ? 7.144 18.641 -42.094 1.00 51.22 95 GLU A O 1
ATOM 734 N N . GLU A 1 96 ? 6.398 17.419 -40.361 1.00 45.78 96 GLU A N 1
ATOM 735 C CA . GLU A 1 96 ? 5.376 16.692 -41.113 1.00 45.78 96 GLU A CA 1
ATOM 736 C C . GLU A 1 96 ? 4.130 16.475 -40.244 1.00 45.78 96 GLU A C 1
ATOM 738 O O . GLU A 1 96 ? 4.166 15.980 -39.119 1.00 45.78 96 GLU A O 1
ATOM 743 N N . THR A 1 97 ? 3.021 16.957 -40.791 1.00 50.00 97 THR A N 1
ATOM 744 C CA . THR A 1 97 ? 1.688 17.109 -40.218 1.00 50.00 97 THR A CA 1
ATOM 745 C C . THR A 1 97 ? 0.878 15.825 -40.387 1.00 50.00 97 THR A C 1
ATOM 747 O O . THR A 1 97 ? 0.753 15.360 -41.514 1.00 50.00 97 THR A O 1
ATOM 750 N N . VAL A 1 98 ? 0.209 15.310 -39.344 1.00 46.81 98 VAL A N 1
ATOM 751 C CA . VAL A 1 98 ? -0.958 14.412 -39.520 1.00 46.81 98 VAL A CA 1
ATOM 752 C C . VAL A 1 98 ? -1.975 14.615 -38.376 1.00 46.81 98 VAL A C 1
ATOM 754 O O . VAL A 1 98 ? -1.565 14.707 -37.218 1.00 46.81 98 VAL A O 1
ATOM 757 N N . PRO A 1 99 ? -3.292 14.721 -38.666 1.00 54.22 99 PRO A N 1
ATOM 758 C CA . PRO A 1 99 ? -4.318 15.093 -37.692 1.00 54.22 99 PRO A CA 1
ATOM 759 C C . PRO A 1 99 ? -4.751 13.946 -36.765 1.00 54.22 99 PRO A C 1
ATOM 761 O O . PRO A 1 99 ? -4.598 12.762 -37.058 1.00 54.22 99 PRO A O 1
ATOM 764 N N . ALA A 1 100 ? -5.333 14.351 -35.636 1.00 51.81 100 ALA A N 1
ATOM 765 C CA . ALA A 1 100 ? -5.801 13.533 -34.522 1.00 51.81 100 ALA A CA 1
ATOM 766 C C . ALA A 1 100 ? -6.772 12.395 -34.891 1.00 51.81 100 ALA A C 1
ATOM 768 O O . ALA A 1 100 ? -7.640 12.569 -35.748 1.00 51.81 100 ALA A O 1
ATOM 769 N N . PRO A 1 101 ? -6.792 11.323 -34.080 1.00 51.31 101 PRO A N 1
ATOM 770 C CA . PRO A 1 101 ? -8.014 10.609 -33.776 1.00 51.31 101 PRO A CA 1
ATOM 771 C C . PRO A 1 101 ? -8.451 10.891 -32.333 1.00 51.31 101 PRO A C 1
ATOM 773 O O . PRO A 1 101 ? -7.719 10.689 -31.362 1.00 51.31 101 PRO A O 1
ATOM 776 N N . THR A 1 102 ? -9.697 11.335 -32.213 1.00 54.94 102 THR A N 1
ATOM 777 C CA . THR A 1 102 ? -10.547 11.253 -31.026 1.00 54.94 102 THR A CA 1
ATOM 778 C C . THR A 1 102 ? -10.333 9.922 -30.296 1.00 54.94 102 THR A C 1
ATOM 780 O O . THR A 1 102 ? -10.644 8.870 -30.855 1.00 54.94 102 THR A O 1
ATOM 783 N N . ARG A 1 103 ? -9.836 9.939 -29.050 1.00 52.75 103 ARG A N 1
ATOM 784 C CA . ARG A 1 103 ? -9.889 8.748 -28.189 1.00 52.75 103 ARG A CA 1
ATOM 785 C C . ARG A 1 103 ? -11.152 8.776 -27.320 1.00 52.75 103 ARG A C 1
ATOM 787 O O . ARG A 1 103 ? -11.443 9.805 -26.707 1.00 52.75 103 ARG A O 1
ATOM 794 N N . PRO A 1 104 ? -11.919 7.675 -27.302 1.00 46.53 104 PRO A N 1
ATOM 795 C CA . PRO A 1 104 ? -13.136 7.543 -26.519 1.00 46.53 104 PRO A CA 1
ATOM 796 C C . PRO A 1 104 ? -12.825 7.416 -25.021 1.00 46.53 104 PRO A C 1
ATOM 798 O O . PRO A 1 104 ? -11.713 7.076 -24.632 1.00 46.53 104 PRO A O 1
ATOM 801 N N . SER A 1 105 ? -13.851 7.720 -24.221 1.00 43.91 105 SER A N 1
ATOM 802 C CA . SER A 1 105 ? -14.058 7.396 -22.802 1.00 43.91 105 SER A CA 1
ATOM 803 C C . SER A 1 105 ? -13.008 6.473 -22.168 1.00 43.91 105 SER A C 1
ATOM 805 O O . SER A 1 105 ? -12.817 5.349 -22.625 1.00 43.91 105 SER A O 1
ATOM 807 N N . ALA A 1 106 ? -12.377 6.965 -21.096 1.00 48.41 106 ALA A N 1
ATOM 808 C CA . ALA A 1 106 ? -11.413 6.277 -20.245 1.00 48.41 106 ALA A CA 1
ATOM 809 C C . ALA A 1 106 ? -11.942 4.920 -19.748 1.00 48.41 106 ALA A C 1
ATOM 811 O O . ALA A 1 106 ? -12.498 4.809 -18.656 1.00 48.41 106 ALA A O 1
ATOM 812 N N . ALA A 1 107 ? -11.755 3.880 -20.556 1.00 46.56 107 ALA A N 1
ATOM 813 C CA . ALA A 1 107 ? -11.571 2.543 -20.038 1.00 46.56 107 ALA A CA 1
ATOM 814 C C . ALA A 1 107 ? -10.307 2.607 -19.181 1.00 46.56 107 ALA A C 1
ATOM 816 O O . ALA A 1 107 ? -9.260 3.047 -19.651 1.00 46.56 107 ALA A O 1
ATOM 817 N N . GLU A 1 108 ? -10.443 2.261 -17.908 1.00 53.97 108 GLU A N 1
ATOM 818 C CA . GLU A 1 108 ? -9.337 2.032 -16.990 1.00 53.97 108 GLU A CA 1
ATOM 819 C C . GLU A 1 108 ? -8.391 1.032 -17.668 1.00 53.97 108 GLU A C 1
ATOM 821 O O . GLU A 1 108 ? -8.687 -0.160 -17.743 1.00 53.97 108 GLU A O 1
ATOM 826 N N . GLU A 1 109 ? -7.332 1.537 -18.312 1.00 54.59 109 GLU A N 1
ATOM 827 C CA . GLU A 1 109 ? -6.339 0.711 -18.991 1.00 54.59 109 GLU A CA 1
ATOM 828 C C . GLU A 1 109 ? -5.683 -0.141 -17.908 1.00 54.59 109 GLU A C 1
ATOM 830 O O . GLU A 1 109 ? -4.834 0.317 -17.143 1.00 54.59 109 GLU A O 1
ATOM 835 N N . VAL A 1 110 ? -6.133 -1.391 -17.805 1.00 58.41 110 VAL A N 1
ATOM 836 C CA . VAL A 1 110 ? -5.514 -2.405 -16.959 1.00 58.41 110 VAL A CA 1
ATOM 837 C C . VAL A 1 110 ? -4.191 -2.771 -17.620 1.00 58.41 110 VAL A C 1
ATOM 839 O O . VAL A 1 110 ? -4.089 -3.744 -18.366 1.00 58.41 110 VAL A O 1
ATOM 842 N N . ILE A 1 111 ? -3.171 -1.949 -17.383 1.00 61.69 111 ILE A N 1
ATOM 843 C CA . ILE A 1 111 ? -1.806 -2.206 -17.833 1.00 61.69 111 ILE A CA 1
ATOM 844 C C . ILE A 1 111 ? -1.312 -3.419 -17.048 1.00 61.69 111 ILE A C 1
ATOM 846 O O . ILE A 1 111 ? -0.913 -3.328 -15.887 1.00 61.69 111 ILE A O 1
ATOM 850 N N . THR A 1 112 ? -1.411 -4.590 -17.671 1.00 69.75 112 THR A N 1
ATOM 851 C CA . THR A 1 112 ? -1.025 -5.866 -17.072 1.00 69.75 112 THR A CA 1
ATOM 852 C C . THR A 1 112 ? 0.404 -6.174 -17.486 1.00 69.75 112 THR A C 1
ATOM 854 O O . THR A 1 112 ? 0.663 -6.817 -18.499 1.00 69.75 112 THR A O 1
ATOM 857 N N . TRP A 1 113 ? 1.354 -5.661 -16.708 1.00 87.19 113 TRP A N 1
ATOM 858 C CA . TRP A 1 113 ? 2.748 -6.063 -16.827 1.00 87.19 113 TRP A CA 1
ATOM 859 C C . TRP A 1 113 ? 3.005 -7.283 -15.943 1.00 87.19 113 TRP A C 1
ATOM 861 O O . TRP A 1 113 ? 3.038 -7.182 -14.716 1.00 87.19 113 TRP A O 1
ATOM 871 N N . ASP A 1 114 ? 3.161 -8.450 -16.568 1.00 89.25 114 ASP A N 1
ATOM 872 C CA . ASP A 1 114 ? 3.294 -9.741 -15.880 1.00 89.25 114 ASP A CA 1
ATOM 873 C C . ASP A 1 114 ? 4.739 -10.022 -15.426 1.00 89.25 114 ASP A C 1
ATOM 875 O O . ASP A 1 114 ? 5.345 -11.046 -15.737 1.00 89.25 114 ASP A O 1
ATOM 879 N N . HIS A 1 115 ? 5.342 -9.062 -14.720 1.00 92.88 115 HIS A N 1
ATOM 880 C CA . HIS A 1 115 ? 6.658 -9.244 -14.116 1.00 92.88 115 HIS A CA 1
ATOM 881 C C . HIS A 1 115 ? 6.506 -9.850 -12.710 1.00 92.88 115 HIS A C 1
ATOM 883 O O . HIS A 1 115 ? 5.773 -9.297 -11.884 1.00 92.88 115 HIS A O 1
ATOM 889 N N . PRO A 1 116 ? 7.214 -10.938 -12.352 1.00 94.94 116 PRO A N 1
ATOM 890 C CA . PRO A 1 116 ? 6.962 -11.669 -11.105 1.00 94.94 116 PRO A CA 1
ATOM 891 C C . PRO A 1 116 ? 7.180 -10.820 -9.845 1.00 94.94 116 PRO A C 1
ATOM 893 O O . PRO A 1 116 ? 6.460 -10.980 -8.856 1.00 94.94 116 PRO A O 1
ATOM 896 N N . ALA A 1 117 ? 8.152 -9.902 -9.862 1.00 94.62 117 ALA A N 1
ATOM 897 C CA . ALA A 1 117 ? 8.348 -8.956 -8.763 1.00 94.62 117 ALA A CA 1
ATOM 898 C C . ALA A 1 117 ? 7.233 -7.900 -8.711 1.00 94.62 117 ALA A C 1
ATOM 900 O O . ALA A 1 117 ? 6.763 -7.566 -7.626 1.00 94.62 117 ALA A O 1
ATOM 901 N N . PHE A 1 118 ? 6.750 -7.445 -9.871 1.00 95.50 118 PHE A N 1
ATOM 902 C CA . PHE A 1 118 ? 5.667 -6.470 -9.950 1.00 95.50 118 PHE A CA 1
ATOM 903 C C . PHE A 1 118 ? 4.357 -7.057 -9.430 1.00 95.50 118 PHE A C 1
ATOM 905 O O . PHE A 1 118 ? 3.735 -6.470 -8.554 1.00 95.50 118 PHE A O 1
ATOM 912 N N . VAL A 1 119 ? 3.978 -8.254 -9.886 1.00 95.12 119 VAL A N 1
ATOM 913 C CA . VAL A 1 119 ? 2.766 -8.956 -9.434 1.00 95.12 119 VAL A CA 1
ATOM 914 C C . VAL A 1 119 ? 2.816 -9.217 -7.930 1.00 95.12 119 VAL A C 1
ATOM 916 O O . VAL A 1 119 ? 1.826 -9.015 -7.225 1.00 95.12 119 VAL A O 1
ATOM 919 N N . ARG A 1 120 ? 3.983 -9.616 -7.407 1.00 96.25 120 ARG A N 1
ATOM 920 C CA . ARG A 1 120 ? 4.184 -9.794 -5.965 1.00 96.25 120 ARG A CA 1
ATOM 921 C C . ARG A 1 120 ? 3.995 -8.481 -5.207 1.00 96.25 120 ARG A C 1
ATOM 923 O O . ARG A 1 120 ? 3.264 -8.471 -4.220 1.00 96.25 120 ARG A O 1
ATOM 930 N N . GLY A 1 121 ? 4.618 -7.398 -5.671 1.00 96.12 121 GLY A N 1
ATOM 931 C CA . GLY A 1 121 ? 4.480 -6.070 -5.072 1.00 96.12 121 GLY A CA 1
ATOM 932 C C . GLY A 1 121 ? 3.042 -5.557 -5.118 1.00 96.12 121 GLY A C 1
ATOM 933 O O . GLY A 1 121 ? 2.514 -5.118 -4.101 1.00 96.12 121 GLY A O 1
ATOM 934 N N . ALA A 1 122 ? 2.370 -5.705 -6.260 1.00 95.69 122 ALA A N 1
ATOM 935 C CA . ALA A 1 122 ? 0.977 -5.318 -6.458 1.00 95.69 122 ALA A CA 1
ATOM 936 C C . ALA A 1 122 ? 0.039 -6.093 -5.532 1.00 95.69 122 ALA A C 1
ATOM 938 O O . ALA A 1 122 ? -0.832 -5.498 -4.902 1.00 95.69 122 ALA A O 1
ATOM 939 N N . ARG A 1 123 ? 0.248 -7.405 -5.378 1.00 96.38 123 ARG A N 1
ATOM 940 C CA . ARG A 1 123 ? -0.520 -8.217 -4.431 1.00 96.38 123 ARG A CA 1
ATOM 941 C C . ARG A 1 123 ? -0.362 -7.706 -3.000 1.00 96.38 123 ARG A C 1
ATOM 943 O O . ARG A 1 123 ? -1.365 -7.482 -2.332 1.00 96.38 123 ARG A O 1
ATOM 950 N N . GLN A 1 124 ? 0.875 -7.498 -2.555 1.00 96.81 124 GLN A N 1
ATOM 951 C CA . GLN A 1 124 ? 1.156 -6.996 -1.209 1.00 96.81 124 GLN A CA 1
ATOM 952 C C . GLN A 1 124 ? 0.562 -5.609 -0.967 1.00 96.81 124 GLN A C 1
ATOM 954 O O . GLN A 1 124 ? -0.048 -5.368 0.071 1.00 96.81 124 GLN A O 1
ATOM 959 N N . PHE A 1 125 ? 0.691 -4.709 -1.940 1.00 97.38 125 PHE A N 1
ATOM 960 C CA . PHE A 1 125 ? 0.128 -3.369 -1.849 1.00 97.38 125 PHE A CA 1
ATOM 961 C C . PHE A 1 125 ? -1.404 -3.395 -1.792 1.00 97.38 125 PHE A C 1
ATOM 963 O O . PHE A 1 125 ? -1.999 -2.723 -0.956 1.00 97.38 125 PHE A O 1
ATOM 970 N N . ASN A 1 126 ? -2.052 -4.219 -2.616 1.00 96.19 126 ASN A N 1
ATOM 971 C CA . ASN A 1 126 ? -3.507 -4.362 -2.602 1.00 96.19 126 ASN A CA 1
ATOM 972 C C . ASN A 1 126 ? -4.008 -4.952 -1.275 1.00 96.19 126 ASN A C 1
ATOM 974 O O . ASN A 1 126 ? -4.987 -4.459 -0.715 1.00 96.19 126 ASN A O 1
ATOM 978 N N . GLU A 1 127 ? -3.323 -5.968 -0.738 1.00 97.06 127 GLU A N 1
ATOM 979 C CA . GLU A 1 127 ? -3.616 -6.518 0.592 1.00 97.06 127 GLU A CA 1
ATOM 980 C C . GLU A 1 127 ? -3.455 -5.440 1.684 1.00 97.06 127 GLU A C 1
ATOM 982 O O . GLU A 1 127 ? -4.343 -5.287 2.530 1.00 97.06 127 GLU A O 1
ATOM 987 N N . ALA A 1 128 ? -2.400 -4.620 1.610 1.00 97.06 128 ALA A N 1
ATOM 988 C CA . ALA A 1 128 ? -2.166 -3.503 2.525 1.00 97.06 128 ALA A CA 1
ATOM 989 C C . ALA A 1 128 ? -3.285 -2.454 2.464 1.00 97.06 128 ALA A C 1
ATOM 991 O O . ALA A 1 128 ? -3.778 -2.026 3.506 1.00 97.06 128 ALA A O 1
ATOM 992 N N . VAL A 1 129 ? -3.737 -2.073 1.264 1.00 96.81 129 VAL A N 1
ATOM 993 C CA . VAL A 1 129 ? -4.835 -1.110 1.073 1.00 96.81 129 VAL A CA 1
ATOM 994 C C . VAL A 1 129 ? -6.137 -1.634 1.680 1.00 96.81 129 V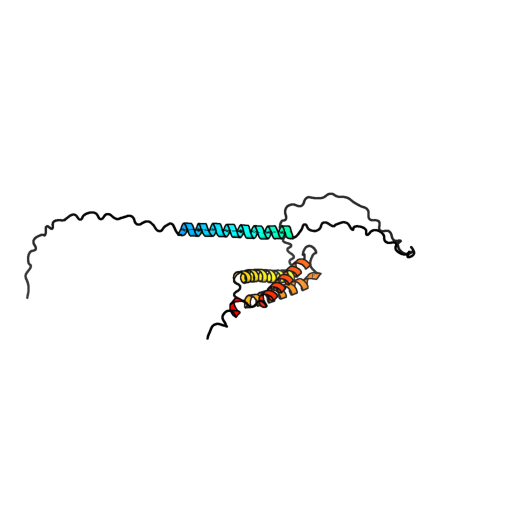AL A C 1
ATOM 996 O O . VAL A 1 129 ? -6.819 -0.898 2.393 1.00 96.81 129 VAL A O 1
ATOM 999 N N . VAL A 1 130 ? -6.473 -2.907 1.456 1.00 96.06 130 VAL A N 1
ATOM 1000 C CA . VAL A 1 130 ? -7.681 -3.525 2.029 1.00 96.06 130 VAL A CA 1
ATOM 1001 C C . VAL A 1 130 ? -7.612 -3.549 3.557 1.00 96.06 130 VAL A C 1
ATOM 1003 O O . VAL A 1 130 ? -8.576 -3.184 4.235 1.00 96.06 130 VAL A O 1
ATOM 1006 N N . ASN A 1 131 ? -6.468 -3.942 4.118 1.00 94.69 131 ASN A N 1
ATOM 1007 C CA . ASN A 1 131 ? -6.270 -3.963 5.565 1.00 94.69 131 ASN A CA 1
ATOM 1008 C C . ASN A 1 131 ? -6.306 -2.551 6.162 1.00 94.69 131 ASN A C 1
ATOM 1010 O O . ASN A 1 131 ? -6.907 -2.353 7.217 1.00 94.69 131 ASN A O 1
ATOM 1014 N N . TYR A 1 132 ? -5.738 -1.563 5.472 1.00 95.12 132 TYR A N 1
ATOM 1015 C CA . TYR A 1 132 ? -5.785 -0.164 5.882 1.00 95.12 132 TYR A CA 1
ATOM 1016 C C . TYR A 1 132 ? -7.213 0.381 5.893 1.00 95.12 132 TYR A C 1
ATOM 1018 O O . TYR A 1 132 ? -7.626 1.003 6.867 1.00 95.12 132 TYR A O 1
ATOM 1026 N N . GLN A 1 133 ? -8.014 0.088 4.867 1.00 94.06 133 GLN A N 1
ATOM 1027 C CA . GLN A 1 133 ? -9.428 0.472 4.842 1.00 94.06 133 GLN A CA 1
ATOM 1028 C C . GLN A 1 133 ? -10.208 -0.143 6.008 1.00 94.06 133 GLN A C 1
ATOM 1030 O O . GLN A 1 133 ? -10.983 0.559 6.658 1.00 94.06 133 GLN A O 1
ATOM 1035 N N . ARG A 1 134 ? -9.961 -1.423 6.319 1.00 91.69 134 ARG A N 1
ATOM 1036 C CA . ARG A 1 134 ? -10.547 -2.085 7.494 1.00 91.69 134 ARG A CA 1
ATOM 1037 C C . ARG A 1 134 ? -10.111 -1.402 8.792 1.00 91.69 134 ARG A C 1
ATOM 1039 O O . ARG A 1 134 ? -10.945 -1.119 9.645 1.00 91.69 134 ARG A O 1
ATOM 1046 N N . TYR A 1 135 ? -8.826 -1.069 8.920 1.00 92.56 135 TYR A N 1
ATOM 1047 C CA . TYR A 1 135 ? -8.319 -0.343 10.083 1.00 92.56 135 TYR A CA 1
ATOM 1048 C C . TYR A 1 135 ? -8.984 1.029 10.245 1.00 92.56 135 TYR A C 1
ATOM 1050 O O . TYR A 1 135 ? -9.346 1.402 11.353 1.00 92.56 135 TYR A O 1
ATOM 1058 N N . ILE A 1 136 ? -9.189 1.780 9.161 1.00 91.19 136 ILE A N 1
ATOM 1059 C CA . ILE A 1 136 ? -9.832 3.099 9.226 1.00 91.19 136 ILE A CA 1
ATOM 1060 C C . ILE A 1 136 ? -11.285 3.013 9.712 1.00 91.19 136 ILE A C 1
ATOM 1062 O O . ILE A 1 136 ? -11.737 3.949 10.375 1.00 91.19 136 ILE A O 1
ATOM 1066 N N . GLN A 1 137 ? -11.988 1.918 9.408 1.00 89.31 137 GLN A N 1
ATOM 1067 C CA . GLN A 1 137 ? -13.364 1.681 9.853 1.00 89.31 137 GLN A CA 1
ATOM 1068 C C . GLN A 1 137 ? -13.435 1.323 11.342 1.00 89.31 137 GLN A C 1
ATOM 1070 O O . GLN A 1 137 ? -14.233 1.919 12.062 1.00 89.31 137 GLN A O 1
ATOM 1075 N N . ASP A 1 138 ? -12.584 0.403 11.807 1.00 84.56 138 ASP A N 1
ATOM 1076 C CA . ASP A 1 138 ? -12.690 -0.144 13.166 1.00 84.56 138 ASP A CA 1
ATOM 1077 C C . ASP A 1 138 ? -11.770 0.541 14.190 1.00 84.56 138 ASP A C 1
ATOM 1079 O O . ASP A 1 138 ? -12.111 0.587 15.366 1.00 84.56 138 ASP A O 1
ATOM 1083 N N . ARG A 1 139 ? -10.593 1.035 13.776 1.00 84.56 139 ARG A N 1
ATOM 1084 C CA . ARG A 1 139 ? -9.527 1.696 14.575 1.00 84.56 139 ARG A CA 1
ATOM 1085 C C . ARG A 1 139 ? -9.136 1.028 15.901 1.00 84.56 139 ARG A C 1
ATOM 1087 O O . ARG A 1 139 ? -8.520 1.652 16.751 1.00 84.56 139 ARG A O 1
ATOM 1094 N N . THR A 1 140 ? -9.462 -0.244 16.085 1.00 81.12 140 THR A N 1
ATOM 1095 C CA . THR A 1 140 ? -9.324 -0.944 17.373 1.00 81.12 140 THR A CA 1
ATOM 1096 C C . THR A 1 140 ? -8.094 -1.840 17.462 1.00 81.12 140 THR A C 1
ATOM 1098 O O . THR A 1 140 ? -7.705 -2.224 18.561 1.00 81.12 140 THR A O 1
ATOM 1101 N N . ASN A 1 141 ? -7.476 -2.199 16.331 1.00 83.62 141 ASN A N 1
ATOM 1102 C CA . ASN A 1 141 ? -6.379 -3.166 16.297 1.00 83.62 141 ASN A CA 1
ATOM 1103 C C . ASN A 1 141 ? -5.056 -2.530 15.826 1.00 83.62 141 ASN A C 1
ATOM 1105 O O . ASN A 1 141 ? -4.804 -2.481 14.619 1.00 83.62 141 ASN A O 1
ATOM 1109 N N . PRO A 1 142 ? -4.181 -2.084 16.745 1.00 84.56 142 PRO A N 1
ATOM 1110 C CA . PRO A 1 142 ? -2.893 -1.488 16.388 1.00 84.56 142 PRO A CA 1
ATOM 1111 C C . PRO A 1 142 ? -1.894 -2.496 15.796 1.00 84.56 142 PRO A C 1
ATOM 1113 O O . PRO A 1 142 ? -0.985 -2.096 15.072 1.00 84.56 142 PRO A O 1
ATOM 1116 N N . GLU A 1 143 ? -2.056 -3.804 16.032 1.00 88.81 143 GLU A N 1
ATOM 1117 C CA . GLU A 1 143 ? -1.210 -4.824 15.390 1.00 88.81 143 GLU A CA 1
ATOM 1118 C C . GLU A 1 143 ? -1.478 -4.904 13.881 1.00 88.81 143 GLU A C 1
ATOM 1120 O O . GLU A 1 143 ? -0.568 -5.188 13.101 1.00 88.81 143 GLU A O 1
ATOM 1125 N N . LEU A 1 144 ? -2.699 -4.564 13.447 1.00 91.75 144 LEU A N 1
ATOM 1126 C CA . LEU A 1 144 ? -3.032 -4.484 12.026 1.00 91.75 144 LEU A CA 1
ATOM 1127 C C . LEU A 1 144 ? -2.220 -3.384 11.324 1.00 91.75 144 LEU A C 1
ATOM 1129 O O . LEU A 1 144 ? -1.777 -3.600 10.201 1.00 91.75 144 LEU A O 1
ATOM 1133 N N . LEU A 1 145 ? -1.954 -2.247 11.984 1.00 92.38 145 LEU A N 1
ATOM 1134 C CA . LEU A 1 145 ? -1.104 -1.186 11.425 1.00 92.38 145 LEU A CA 1
ATOM 1135 C C . LEU A 1 145 ? 0.335 -1.647 11.188 1.00 92.38 145 LEU A C 1
ATOM 1137 O O . LEU A 1 145 ? 0.906 -1.319 10.150 1.00 92.38 145 LEU A O 1
ATOM 1141 N N . LYS A 1 146 ? 0.911 -2.428 12.109 1.00 92.88 146 LYS A N 1
ATOM 1142 C CA . LYS A 1 146 ? 2.266 -2.980 11.943 1.00 92.88 146 LYS A CA 1
ATOM 1143 C C . LYS A 1 146 ? 2.336 -3.940 10.758 1.00 92.88 146 LYS A C 1
ATOM 1145 O O . LYS A 1 146 ? 3.301 -3.919 9.997 1.00 92.88 146 LYS A O 1
ATOM 1150 N N . GLU A 1 147 ? 1.300 -4.756 10.582 1.00 94.62 147 GLU A N 1
ATOM 1151 C CA . GLU A 1 147 ? 1.206 -5.673 9.448 1.00 94.62 147 GLU A CA 1
ATOM 1152 C C . GLU A 1 147 ? 1.039 -4.923 8.117 1.00 94.62 147 GLU A C 1
ATOM 1154 O O . GLU A 1 147 ? 1.740 -5.230 7.153 1.00 94.62 147 GLU A O 1
ATOM 1159 N N . ILE A 1 148 ? 0.199 -3.882 8.070 1.00 95.69 148 ILE A N 1
ATOM 1160 C CA . ILE A 1 148 ? 0.073 -3.007 6.892 1.00 95.69 148 ILE A CA 1
ATOM 1161 C C . ILE A 1 148 ? 1.419 -2.337 6.578 1.00 95.69 148 ILE A C 1
ATOM 1163 O O . ILE A 1 148 ? 1.822 -2.273 5.416 1.00 95.69 148 ILE A O 1
ATOM 1167 N N . GLU A 1 149 ? 2.149 -1.872 7.597 1.00 96.00 149 GLU A N 1
ATOM 1168 C CA . GLU A 1 149 ? 3.472 -1.269 7.422 1.00 96.00 149 GLU A CA 1
ATOM 1169 C C . GLU A 1 149 ? 4.464 -2.258 6.790 1.00 96.00 149 GLU A C 1
ATOM 1171 O O . GLU A 1 149 ? 5.191 -1.905 5.855 1.00 96.00 149 GLU A O 1
ATOM 1176 N N . ARG A 1 150 ? 4.479 -3.506 7.276 1.00 96.94 150 ARG A N 1
ATOM 1177 C CA . ARG A 1 150 ? 5.307 -4.588 6.731 1.00 96.94 150 ARG A CA 1
ATOM 1178 C C . ARG A 1 150 ? 4.974 -4.850 5.261 1.00 96.94 150 ARG A C 1
ATOM 1180 O O . ARG A 1 150 ? 5.881 -4.829 4.430 1.00 96.94 150 ARG A O 1
ATOM 1187 N N . GLN A 1 151 ? 3.690 -5.009 4.938 1.00 97.12 151 GLN A N 1
ATOM 1188 C CA . GLN A 1 151 ? 3.209 -5.241 3.571 1.00 97.12 151 GLN A CA 1
ATOM 1189 C C . GLN A 1 151 ? 3.589 -4.088 2.628 1.00 97.12 151 GLN A C 1
ATOM 1191 O O . GLN A 1 151 ? 4.064 -4.318 1.516 1.00 97.12 151 GLN A O 1
ATOM 1196 N N . CYS A 1 152 ? 3.477 -2.835 3.083 1.00 97.50 152 CYS A N 1
ATOM 1197 C CA . CYS A 1 152 ? 3.913 -1.671 2.306 1.00 97.50 152 CYS A CA 1
ATOM 1198 C C . CYS A 1 152 ? 5.417 -1.709 1.998 1.00 97.50 152 CYS A C 1
ATOM 1200 O O . CYS A 1 152 ? 5.822 -1.434 0.870 1.00 97.50 152 CYS A O 1
ATOM 1202 N N . ARG A 1 153 ? 6.264 -2.051 2.979 1.00 97.50 153 ARG A N 1
ATOM 1203 C CA . ARG A 1 153 ? 7.726 -2.125 2.787 1.00 97.50 153 ARG A CA 1
ATOM 1204 C C . ARG A 1 153 ? 8.122 -3.219 1.800 1.00 97.50 153 ARG A C 1
ATOM 1206 O O . ARG A 1 153 ? 8.992 -3.005 0.955 1.00 97.50 153 ARG A O 1
ATOM 1213 N N . GLU A 1 154 ? 7.487 -4.378 1.904 1.00 97.69 154 GLU A N 1
ATOM 1214 C CA . GLU A 1 154 ? 7.711 -5.498 0.993 1.00 97.69 154 GLU A CA 1
ATOM 1215 C C . GLU A 1 154 ? 7.234 -5.171 -0.430 1.00 97.69 154 GLU A C 1
ATOM 1217 O O . GLU A 1 154 ? 7.947 -5.465 -1.391 1.00 97.69 154 GLU A O 1
ATOM 1222 N N . ALA A 1 155 ? 6.098 -4.480 -0.572 1.00 97.69 155 ALA A N 1
ATOM 1223 C CA . ALA A 1 155 ? 5.628 -3.978 -1.860 1.00 97.69 155 ALA A CA 1
ATOM 1224 C C . ALA A 1 155 ? 6.610 -2.979 -2.493 1.00 97.69 155 ALA A C 1
ATOM 1226 O O . ALA A 1 155 ? 6.981 -3.146 -3.653 1.00 97.69 155 ALA A O 1
ATOM 1227 N N . ILE A 1 156 ? 7.083 -1.986 -1.728 1.00 97.75 156 ILE A N 1
ATOM 1228 C CA . ILE A 1 156 ? 8.073 -0.998 -2.192 1.00 97.75 156 ILE A CA 1
ATOM 1229 C C . ILE A 1 156 ? 9.343 -1.701 -2.671 1.00 97.75 156 ILE A C 1
ATOM 1231 O O . ILE A 1 156 ? 9.782 -1.465 -3.790 1.00 97.75 156 ILE A O 1
ATOM 1235 N N . THR A 1 157 ? 9.884 -2.618 -1.865 1.00 98.06 157 THR A N 1
ATOM 1236 C CA . THR A 1 157 ? 11.096 -3.375 -2.220 1.00 98.06 157 THR A CA 1
ATOM 1237 C C . THR A 1 157 ? 10.908 -4.140 -3.534 1.00 98.06 157 THR A C 1
ATOM 1239 O O . THR A 1 157 ? 11.794 -4.157 -4.389 1.00 98.06 157 THR A O 1
ATOM 1242 N N . ALA A 1 158 ? 9.738 -4.754 -3.727 1.00 97.00 158 ALA A N 1
ATOM 1243 C CA . ALA A 1 158 ? 9.424 -5.486 -4.946 1.00 97.00 158 ALA A CA 1
ATOM 1244 C C . ALA A 1 158 ? 9.316 -4.561 -6.171 1.00 97.00 158 ALA A C 1
ATOM 1246 O O . ALA A 1 158 ? 9.903 -4.866 -7.210 1.00 97.00 158 ALA A O 1
ATOM 1247 N N . PHE A 1 159 ? 8.642 -3.415 -6.050 1.00 97.19 159 PHE A N 1
ATOM 1248 C CA . PHE A 1 159 ? 8.538 -2.429 -7.130 1.00 97.19 159 PHE A CA 1
ATOM 1249 C C . PHE A 1 159 ? 9.884 -1.792 -7.484 1.00 97.19 159 PHE A C 1
ATOM 1251 O O . PHE A 1 159 ? 10.189 -1.620 -8.662 1.00 97.19 159 PHE A O 1
ATOM 1258 N N . GLU A 1 160 ? 10.718 -1.480 -6.490 1.00 96.69 160 GLU A N 1
ATOM 1259 C CA . GLU A 1 160 ? 12.061 -0.948 -6.725 1.00 96.69 160 GLU A CA 1
ATOM 1260 C C . GLU A 1 160 ? 12.944 -1.951 -7.468 1.00 96.69 160 GLU A C 1
ATOM 1262 O O . GLU A 1 160 ? 13.674 -1.555 -8.377 1.00 96.69 160 GLU A O 1
ATOM 1267 N N . SER A 1 161 ? 12.831 -3.246 -7.148 1.00 97.12 161 SER A N 1
ATOM 1268 C CA . SER A 1 161 ? 13.648 -4.287 -7.778 1.00 97.12 161 SER A CA 1
ATOM 1269 C C . SER A 1 161 ? 13.435 -4.407 -9.288 1.00 97.12 161 SER A C 1
ATOM 1271 O O . SER A 1 161 ? 14.379 -4.719 -10.004 1.00 97.12 161 SER A O 1
ATOM 1273 N N . CYS A 1 162 ? 12.225 -4.122 -9.779 1.00 95.19 162 CYS A N 1
ATOM 1274 C CA . CYS A 1 162 ? 11.890 -4.202 -11.201 1.00 95.19 162 CYS A CA 1
ATOM 1275 C C . CYS A 1 162 ? 11.699 -2.828 -11.857 1.00 95.19 162 CYS A C 1
ATOM 1277 O O . CYS A 1 162 ? 11.309 -2.744 -13.017 1.00 95.19 162 CYS A O 1
ATOM 1279 N N . ARG A 1 163 ? 11.998 -1.731 -11.149 1.00 94.38 163 ARG A N 1
ATOM 1280 C CA . ARG A 1 163 ? 11.778 -0.363 -11.641 1.00 94.38 163 ARG A CA 1
ATOM 1281 C C . ARG A 1 163 ? 12.487 -0.074 -12.963 1.00 94.38 163 ARG A C 1
ATOM 1283 O O . ARG A 1 163 ? 11.922 0.612 -13.806 1.00 94.38 163 ARG A O 1
ATOM 1290 N N . ASN A 1 164 ? 13.711 -0.571 -13.131 1.00 94.88 164 ASN A N 1
ATOM 1291 C CA . ASN A 1 164 ? 14.525 -0.310 -14.323 1.00 94.88 164 ASN A CA 1
ATOM 1292 C C . ASN A 1 164 ? 14.095 -1.144 -15.542 1.00 94.88 164 ASN A C 1
ATOM 1294 O O . ASN A 1 164 ? 14.496 -0.836 -16.658 1.00 94.88 164 ASN A O 1
ATOM 1298 N N . GLU A 1 165 ? 13.293 -2.189 -15.327 1.00 93.94 165 GLU A N 1
ATOM 1299 C CA . GLU A 1 165 ? 12.776 -3.085 -16.370 1.00 93.94 165 GLU A CA 1
ATOM 1300 C C . GLU A 1 165 ? 11.343 -2.715 -16.786 1.00 93.94 165 GLU A C 1
ATOM 1302 O O . GLU A 1 165 ? 10.776 -3.323 -17.693 1.00 93.94 165 GLU A O 1
ATOM 1307 N N . ALA A 1 166 ? 10.744 -1.731 -16.108 1.00 92.12 166 ALA A N 1
ATOM 1308 C CA . ALA A 1 166 ? 9.357 -1.347 -16.303 1.00 92.12 166 ALA A CA 1
ATOM 1309 C C . ALA A 1 166 ? 9.145 -0.654 -17.665 1.00 92.12 166 ALA A C 1
ATOM 1311 O O . ALA A 1 166 ? 9.860 0.304 -17.978 1.00 92.12 166 ALA A O 1
ATOM 1312 N N . PRO A 1 167 ? 8.137 -1.080 -18.453 1.00 91.50 167 PRO A N 1
ATOM 1313 C CA . PRO A 1 167 ? 7.690 -0.350 -19.635 1.00 91.50 167 PRO A CA 1
ATOM 1314 C C . PRO A 1 167 ? 7.236 1.072 -19.263 1.00 91.50 167 PRO A C 1
ATOM 1316 O O . PRO A 1 167 ? 6.709 1.260 -18.163 1.00 91.50 167 PRO A O 1
ATOM 1319 N N . PRO A 1 168 ? 7.371 2.070 -20.157 1.00 87.62 168 PRO A N 1
ATOM 1320 C CA . PRO A 1 168 ? 6.940 3.444 -19.881 1.00 87.62 168 PRO A CA 1
ATOM 1321 C C . PRO A 1 168 ? 5.430 3.566 -19.622 1.00 87.62 168 PRO A C 1
ATOM 1323 O O . PRO A 1 168 ? 4.995 4.505 -18.957 1.00 87.62 168 PRO A O 1
ATOM 1326 N N . GLU A 1 169 ? 4.628 2.613 -20.103 1.00 90.19 169 GLU A N 1
ATOM 1327 C CA . GLU A 1 169 ? 3.196 2.518 -19.822 1.00 90.19 169 GLU A CA 1
ATOM 1328 C C . GLU A 1 169 ? 2.942 2.223 -18.335 1.00 90.19 169 GLU A C 1
ATOM 1330 O O . GLU A 1 169 ? 2.025 2.776 -17.724 1.00 90.19 169 GLU A O 1
ATOM 1335 N N . VAL A 1 170 ? 3.785 1.394 -17.709 1.00 88.81 170 VAL A N 1
ATOM 1336 C CA . VAL A 1 170 ? 3.716 1.123 -16.272 1.00 88.81 170 VAL A CA 1
ATOM 1337 C C . VAL A 1 170 ? 4.314 2.318 -15.546 1.00 88.81 170 VAL A C 1
ATOM 1339 O O . VAL A 1 170 ? 5.528 2.434 -15.389 1.00 88.81 170 VAL A O 1
ATOM 1342 N N . ARG A 1 171 ? 3.448 3.217 -15.070 1.00 91.88 171 ARG A N 1
ATOM 1343 C CA . ARG A 1 171 ? 3.814 4.444 -14.342 1.00 91.88 171 ARG A CA 1
ATOM 1344 C C . ARG A 1 171 ? 4.417 4.134 -12.962 1.00 91.88 171 ARG A C 1
ATOM 1346 O O . ARG A 1 171 ? 3.837 4.435 -11.921 1.00 91.88 171 ARG A O 1
ATOM 1353 N N . MET A 1 172 ? 5.602 3.525 -12.938 1.00 93.75 172 MET A N 1
ATOM 1354 C CA . MET A 1 172 ? 6.230 2.963 -11.739 1.00 93.75 172 MET A CA 1
ATOM 1355 C C . MET A 1 172 ? 6.488 4.015 -10.659 1.00 93.75 172 MET A C 1
ATOM 1357 O O . MET A 1 172 ? 6.333 3.745 -9.470 1.00 93.75 172 MET A O 1
ATOM 1361 N N . ALA A 1 173 ? 6.844 5.235 -11.070 1.00 94.00 173 ALA A N 1
ATOM 1362 C CA . ALA A 1 173 ? 7.032 6.357 -10.156 1.00 94.00 173 ALA A CA 1
ATOM 1363 C C . ALA A 1 173 ? 5.745 6.695 -9.382 1.00 94.00 173 ALA A C 1
ATOM 1365 O O . ALA A 1 173 ? 5.805 6.971 -8.181 1.00 94.00 173 ALA A O 1
ATOM 1366 N N . ASP A 1 174 ? 4.584 6.615 -10.036 1.00 94.69 174 ASP A N 1
ATOM 1367 C CA . ASP A 1 174 ? 3.293 6.900 -9.411 1.00 94.69 174 ASP A CA 1
ATOM 1368 C C . ASP A 1 174 ? 2.901 5.787 -8.434 1.00 94.69 174 ASP A C 1
ATOM 1370 O O . ASP A 1 174 ? 2.451 6.072 -7.324 1.00 94.69 174 ASP A O 1
ATOM 1374 N N . ILE A 1 175 ? 3.145 4.525 -8.803 1.00 94.62 175 ILE A N 1
ATOM 1375 C CA . ILE A 1 175 ? 2.894 3.358 -7.943 1.00 94.62 175 ILE A CA 1
ATOM 1376 C C . ILE A 1 175 ? 3.763 3.423 -6.679 1.00 94.62 175 ILE A C 1
ATOM 1378 O O . ILE A 1 175 ? 3.250 3.306 -5.565 1.00 94.62 175 ILE A O 1
ATOM 1382 N N . LEU A 1 176 ? 5.065 3.686 -6.826 1.00 95.88 176 LEU A N 1
ATOM 1383 C CA . LEU A 1 176 ? 5.974 3.857 -5.689 1.00 95.88 176 LEU A CA 1
ATOM 1384 C C . LEU A 1 176 ? 5.549 5.029 -4.800 1.00 95.88 176 LEU A C 1
ATOM 1386 O O . LEU A 1 176 ? 5.524 4.899 -3.577 1.00 95.88 176 LEU A O 1
ATOM 1390 N N . THR A 1 177 ? 5.154 6.155 -5.398 1.00 97.25 177 THR A N 1
ATOM 1391 C CA . THR A 1 177 ? 4.651 7.317 -4.652 1.00 97.25 177 THR A CA 1
ATOM 1392 C C . THR A 1 177 ? 3.421 6.957 -3.817 1.00 97.25 177 THR A C 1
ATOM 1394 O O . THR A 1 177 ? 3.340 7.343 -2.650 1.00 97.25 177 THR A O 1
ATOM 1397 N N . GLN A 1 178 ? 2.476 6.195 -4.373 1.00 96.50 178 GLN A N 1
ATOM 1398 C CA . GLN A 1 178 ? 1.298 5.721 -3.639 1.00 96.50 178 GLN A CA 1
ATOM 1399 C C . GLN A 1 178 ? 1.682 4.792 -2.479 1.00 96.50 178 GLN A C 1
ATOM 1401 O O . GLN A 1 178 ? 1.181 4.966 -1.367 1.00 96.50 178 GLN A O 1
ATOM 1406 N N . ALA A 1 179 ? 2.618 3.866 -2.702 1.00 96.31 179 ALA A N 1
ATOM 1407 C CA . ALA A 1 179 ? 3.098 2.957 -1.664 1.00 96.31 179 ALA A CA 1
ATOM 1408 C C . ALA A 1 179 ? 3.794 3.695 -0.506 1.00 96.31 179 ALA A C 1
ATOM 1410 O O . ALA A 1 179 ? 3.517 3.419 0.663 1.00 96.31 179 ALA A O 1
ATOM 1411 N N . TYR A 1 180 ? 4.636 4.689 -0.806 1.00 97.81 180 TYR A N 1
ATOM 1412 C CA . TYR A 1 180 ? 5.271 5.518 0.222 1.00 97.81 180 TYR A CA 1
ATOM 1413 C C . TYR A 1 180 ? 4.277 6.376 1.005 1.00 97.81 180 TYR A C 1
ATOM 1415 O O . TYR A 1 180 ? 4.450 6.543 2.214 1.00 97.81 180 TYR A O 1
ATOM 1423 N N . ARG A 1 181 ? 3.237 6.909 0.349 1.00 97.50 181 ARG A N 1
ATOM 1424 C CA . ARG A 1 181 ? 2.175 7.668 1.029 1.00 97.50 181 ARG A CA 1
ATOM 1425 C C . ARG A 1 181 ? 1.454 6.799 2.051 1.00 97.50 181 ARG A C 1
ATOM 1427 O O . ARG A 1 181 ? 1.422 7.163 3.221 1.00 97.50 181 ARG A O 1
ATOM 1434 N N . LEU A 1 182 ? 0.996 5.616 1.640 1.00 95.94 182 LEU A N 1
ATOM 1435 C CA . LEU A 1 182 ? 0.322 4.685 2.545 1.00 95.94 182 LEU A CA 1
ATOM 1436 C C . LEU A 1 182 ? 1.219 4.287 3.728 1.00 95.94 182 LEU A C 1
ATOM 1438 O O . LEU A 1 182 ? 0.770 4.269 4.874 1.00 95.94 182 LEU A O 1
ATOM 1442 N N . LEU A 1 183 ? 2.506 4.029 3.471 1.00 96.44 183 LEU A N 1
ATOM 1443 C CA . LEU A 1 183 ? 3.483 3.728 4.517 1.00 96.44 183 LEU A CA 1
ATOM 1444 C C . LEU A 1 183 ? 3.642 4.884 5.520 1.00 96.44 183 LEU A C 1
ATOM 1446 O O . LEU A 1 183 ? 3.691 4.654 6.730 1.00 96.44 183 LEU A O 1
ATOM 1450 N N . SER A 1 184 ? 3.736 6.121 5.026 1.00 95.75 184 SER A N 1
ATOM 1451 C CA . SER A 1 184 ? 3.807 7.318 5.868 1.00 95.75 184 SER A CA 1
ATOM 1452 C C . SER A 1 184 ? 2.551 7.466 6.726 1.00 95.75 184 SER A C 1
ATOM 1454 O O . SER A 1 184 ? 2.664 7.684 7.932 1.00 95.75 184 SER A O 1
ATOM 1456 N N . ASP A 1 185 ? 1.371 7.283 6.135 1.00 93.88 185 ASP A N 1
ATOM 1457 C CA . ASP A 1 185 ? 0.092 7.389 6.840 1.00 93.88 185 ASP A CA 1
ATOM 1458 C C . ASP A 1 185 ? -0.010 6.351 7.962 1.00 93.88 185 ASP A C 1
ATOM 1460 O O . ASP A 1 185 ? -0.398 6.683 9.082 1.00 93.88 185 ASP A O 1
ATOM 1464 N N . CYS A 1 186 ? 0.416 5.108 7.713 1.00 92.81 186 CYS A N 1
ATOM 1465 C CA . CYS A 1 186 ? 0.453 4.067 8.743 1.00 92.81 186 CYS A CA 1
ATOM 1466 C C . CYS A 1 186 ? 1.335 4.472 9.929 1.00 92.81 186 CYS A C 1
ATOM 1468 O O . CYS A 1 186 ? 0.925 4.340 11.082 1.00 92.81 186 CYS A O 1
ATOM 1470 N N . ARG A 1 187 ? 2.525 5.027 9.665 1.00 93.00 187 ARG A N 1
ATOM 1471 C CA . ARG A 1 187 ? 3.430 5.497 10.725 1.00 93.00 187 ARG A CA 1
ATOM 1472 C C . ARG A 1 187 ? 2.851 6.661 11.514 1.00 93.00 187 ARG A C 1
ATOM 1474 O O . ARG A 1 187 ? 2.989 6.684 12.732 1.00 93.00 187 ARG A O 1
ATOM 1481 N N . GLN A 1 188 ? 2.191 7.603 10.847 1.00 92.19 188 GLN A N 1
ATOM 1482 C CA . GLN A 1 188 ? 1.527 8.716 11.525 1.00 92.19 188 GLN A CA 1
ATOM 1483 C C . GLN A 1 188 ? 0.392 8.222 12.430 1.00 92.19 188 GLN A C 1
ATOM 1485 O O . GLN A 1 188 ? 0.282 8.674 13.567 1.00 92.19 188 GLN A O 1
ATOM 1490 N N . MET A 1 189 ? -0.396 7.245 11.973 1.00 89.12 189 MET A N 1
ATOM 1491 C CA . MET A 1 189 ? -1.491 6.660 12.754 1.00 89.12 189 MET A CA 1
ATOM 1492 C C . MET A 1 189 ? -1.007 5.884 13.985 1.00 89.12 189 MET A C 1
ATOM 1494 O O . MET A 1 189 ? -1.703 5.874 14.992 1.00 89.12 189 MET A O 1
ATOM 1498 N N . MET A 1 190 ? 0.190 5.289 13.952 1.00 87.56 190 MET A N 1
ATOM 1499 C CA . MET A 1 190 ? 0.784 4.653 15.139 1.00 87.56 190 MET A CA 1
ATOM 1500 C C . MET A 1 190 ? 1.246 5.658 16.206 1.00 87.56 190 MET A C 1
ATOM 1502 O O . MET A 1 190 ? 1.354 5.297 17.376 1.00 87.56 190 MET A O 1
ATOM 1506 N N . LEU A 1 191 ? 1.556 6.899 15.817 1.00 85.19 191 LEU A N 1
ATOM 1507 C CA . LEU A 1 191 ? 2.055 7.941 16.723 1.00 85.19 191 LEU A CA 1
ATOM 1508 C C . LEU A 1 191 ? 0.944 8.745 17.402 1.00 85.19 191 LEU A C 1
ATOM 1510 O O . LEU A 1 191 ? 1.238 9.509 18.317 1.00 85.19 191 LEU A O 1
ATOM 1514 N N . LEU A 1 192 ? -0.304 8.611 16.953 1.00 76.38 192 LEU A N 1
ATOM 1515 C CA . LEU A 1 192 ? -1.467 9.251 17.557 1.00 76.38 192 LEU A CA 1
ATOM 1516 C C . LEU A 1 192 ? -2.010 8.319 18.654 1.00 76.38 192 LEU A C 1
ATOM 1518 O O . LEU A 1 192 ? -2.749 7.391 18.330 1.00 76.38 192 LEU A O 1
ATOM 1522 N N . PRO A 1 193 ? -1.654 8.507 19.942 1.00 57.22 193 PRO A N 1
ATOM 1523 C CA . PRO A 1 193 ? -2.308 7.768 21.010 1.00 57.22 193 PRO A CA 1
ATOM 1524 C C . PRO A 1 193 ? -3.799 8.104 20.986 1.00 57.22 193 PRO A C 1
ATOM 1526 O O . PRO A 1 193 ? -4.166 9.278 20.877 1.00 57.22 193 PRO A O 1
ATOM 1529 N N . ASP A 1 194 ? -4.655 7.087 21.101 1.00 57.84 194 ASP A N 1
ATOM 1530 C CA . ASP A 1 194 ? -6.088 7.295 21.279 1.00 57.84 194 ASP A CA 1
ATOM 1531 C C . ASP A 1 194 ? -6.288 8.243 22.460 1.00 57.84 194 ASP A C 1
ATOM 1533 O O . ASP A 1 194 ? -6.079 7.880 23.620 1.00 57.84 194 ASP A O 1
ATOM 1537 N N . ALA A 1 195 ? -6.713 9.475 22.179 1.00 52.38 195 ALA A N 1
ATOM 1538 C CA . ALA A 1 195 ? -7.003 10.476 23.203 1.00 52.38 195 ALA A CA 1
ATOM 1539 C C . ALA A 1 195 ? -8.047 9.967 24.223 1.00 52.38 195 ALA A C 1
ATOM 1541 O O . ALA A 1 195 ? -8.132 10.472 25.340 1.00 52.38 195 ALA A O 1
ATOM 1542 N N . SER A 1 196 ? -8.793 8.913 23.869 1.00 51.03 196 SER A N 1
ATOM 1543 C CA . SER A 1 196 ? -9.717 8.207 24.753 1.00 51.03 196 SER A CA 1
ATOM 1544 C C . SER A 1 196 ? -9.032 7.354 25.832 1.00 51.03 196 SER A C 1
ATOM 1546 O O . SER A 1 196 ? -9.636 7.129 26.878 1.00 51.03 196 SER A O 1
ATOM 1548 N N . SER A 1 197 ? -7.792 6.891 25.634 1.00 52.59 197 SER A N 1
ATOM 1549 C CA . SER A 1 197 ? -7.078 6.072 26.627 1.00 52.59 197 SER A CA 1
ATOM 1550 C C . SER A 1 197 ? -6.392 6.912 27.712 1.00 52.59 197 SER A C 1
ATOM 1552 O O . SER A 1 197 ? -6.115 6.402 28.795 1.00 52.59 197 SER A O 1
ATOM 1554 N N . ALA A 1 198 ? -6.155 8.205 27.461 1.00 52.75 198 ALA A N 1
ATOM 1555 C CA . ALA A 1 198 ? -5.578 9.132 28.440 1.00 52.75 198 ALA A CA 1
ATOM 1556 C C . ALA A 1 198 ? -6.619 9.686 29.436 1.00 52.75 198 ALA A C 1
ATOM 1558 O O . ALA A 1 198 ? -6.268 10.052 30.555 1.00 52.75 198 ALA A O 1
ATOM 1559 N N . ALA A 1 199 ? -7.904 9.712 29.064 1.00 55.38 199 ALA A N 1
ATOM 1560 C CA . ALA A 1 199 ? -8.978 10.258 29.900 1.00 55.38 199 ALA A CA 1
ATOM 1561 C C . ALA A 1 199 ? -9.485 9.293 30.994 1.00 55.38 199 ALA A C 1
ATOM 1563 O O . ALA A 1 199 ? -10.160 9.727 31.923 1.00 55.38 199 ALA A O 1
ATOM 1564 N N . GLY A 1 200 ? -9.165 7.996 30.911 1.00 52.28 200 GLY A N 1
ATOM 1565 C CA . GLY A 1 200 ? -9.627 6.982 31.870 1.00 52.28 200 GLY A CA 1
ATOM 1566 C C . GLY A 1 200 ? -8.736 6.787 33.101 1.00 52.28 200 GLY A C 1
ATOM 1567 O O . GLY A 1 200 ? -9.141 6.096 34.029 1.00 52.28 200 GLY A O 1
ATOM 1568 N N . SER A 1 201 ? -7.534 7.375 33.132 1.00 54.53 201 SER A N 1
ATOM 1569 C CA . SER A 1 201 ? -6.541 7.085 34.181 1.00 54.53 201 SER A CA 1
ATOM 1570 C C . SER A 1 201 ? -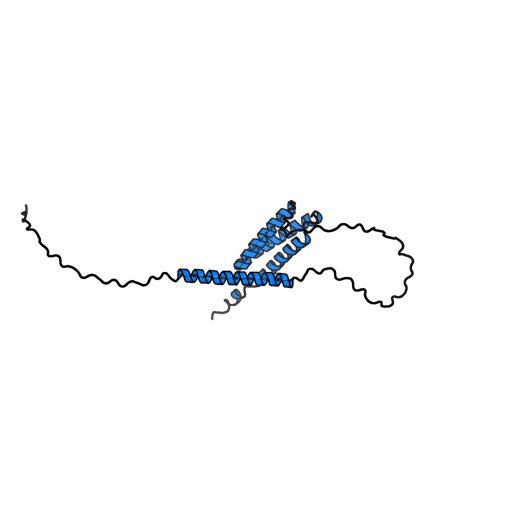6.450 8.141 35.292 1.00 54.53 201 SER A C 1
ATOM 1572 O O . SER A 1 201 ? -5.600 8.009 36.169 1.00 54.53 201 SER A O 1
ATOM 1574 N N . SER A 1 202 ? -7.301 9.175 35.285 1.00 55.59 202 SER A N 1
ATOM 1575 C CA . SER A 1 202 ? -7.302 10.249 36.298 1.00 55.59 202 SER A CA 1
ATOM 1576 C C . SER A 1 202 ? -8.491 10.220 37.266 1.00 55.59 202 SER A C 1
ATOM 1578 O O . SER A 1 202 ? -8.623 11.121 38.091 1.00 55.59 202 SER A O 1
ATOM 1580 N N . ALA A 1 203 ? -9.345 9.196 37.210 1.00 59.25 203 ALA A N 1
ATOM 1581 C CA . ALA A 1 203 ? -10.499 9.075 38.096 1.00 59.25 203 ALA A CA 1
ATOM 1582 C C . ALA A 1 203 ? -10.375 7.857 39.018 1.00 59.25 203 ALA A C 1
ATOM 1584 O O . ALA A 1 203 ? -10.913 6.803 38.696 1.00 59.25 203 ALA A O 1
ATOM 1585 N N . SER A 1 204 ? -9.667 8.011 40.146 1.00 46.56 204 SER A N 1
ATOM 1586 C CA . SER A 1 204 ? -10.027 7.439 41.460 1.00 46.56 204 SER A CA 1
ATOM 1587 C C . SER A 1 204 ? -8.950 7.726 42.528 1.00 46.56 204 SER A C 1
ATOM 1589 O O . SER A 1 204 ? -7.785 7.879 42.173 1.00 46.56 204 SER A O 1
ATOM 1591 N N . PRO A 1 205 ? -9.326 7.731 43.821 1.00 54.81 205 PRO A N 1
ATOM 1592 C CA . PRO A 1 205 ? -9.639 8.904 44.645 1.00 54.81 205 PRO A CA 1
ATOM 1593 C C . PRO A 1 205 ? -8.483 9.411 45.523 1.00 54.81 205 PRO A C 1
ATOM 1595 O O . PRO A 1 205 ? -7.553 8.627 45.816 1.00 54.81 205 PRO A O 1
#

pLDDT: mean 70.79, std 20.19, range [37.19, 98.06]

Secondary structure (DSSP, 8-state):
-----PPPPPP--PPPPPPPP--PPPPP--SHHHHHHHHHHHHHHHHHHHHHHHHHHHHHHT----------------PPP--S-S------------------S----------HHHHHHHHHHHHHHHHHHHHHHH---HHHHHHHHHHHHHHHHHHHHTGGG--TTS-HHHHHHHHHHHHHHHHHHHHS--HHHHTTSS---

Sequence (205 aa):
RGRAPIVKAPRILVSRPATPFSVRPRPAAASELGRAFSAFLILGTLTALAYAGIWLHARWRAGPPEADMPHAEPAALPQPQIPEESRKISFREPEETVPAPTRPSAAEEVITWDHPAFVRGARQFNEAVVNYQRYIQDRTNPELLKEIERQCREAITAFESCRNEAPPEVRMADILTQAYRLLSDCRQMMLLPDASSAAGSSASP